Protein AF-G1RS16-F1 (afdb_monomer_lite)

Sequence (262 aa):
MYPEALPVRILSNPGTFKRRSGSYSNDKPEVFAAGSGSPNQNLSSSCVGRACGEMDTPPLSDSESESDESLVTDRELQDAFSRGLLKPGLNVVLEGPKKAMNDVNGLKQCLAEFKRDLEWVERLDVTLGPVPEIGGSEAPAPQNKDRKAVDPEDDFQREMSFYRQAQAAVLAVLPRLHQLKVPTKRPTDYFAEMAKSDLQMQKIRQKLQTKQAAMERSEKAKQLRALRKYGKKVQTEVLQKRQQEKKRPGKRTREKMKNRTH

Structure (mmCIF, N/CA/C/O backbone):
data_AF-G1RS16-F1
#
_entry.id   AF-G1RS16-F1
#
loop_
_atom_site.group_PDB
_atom_site.id
_atom_site.type_symbol
_atom_site.label_atom_id
_atom_site.label_alt_id
_atom_site.label_comp_id
_atom_site.label_asym_id
_atom_site.label_entity_id
_atom_site.label_seq_id
_atom_site.pdbx_PDB_ins_code
_atom_site.Cartn_x
_atom_site.Cartn_y
_atom_site.Cartn_z
_atom_site.occupancy
_atom_site.B_iso_or_equiv
_atom_site.auth_seq_id
_atom_site.auth_comp_id
_atom_site.auth_asym_id
_atom_site.auth_atom_id
_atom_site.pdbx_PDB_model_num
ATOM 1 N N . MET A 1 1 ? -12.983 33.957 -3.443 1.00 37.19 1 MET A N 1
ATOM 2 C CA . MET A 1 1 ? -12.423 33.727 -4.791 1.00 37.19 1 MET A CA 1
ATOM 3 C C . MET A 1 1 ? -11.466 32.551 -4.705 1.00 37.19 1 MET A C 1
ATOM 5 O O . MET A 1 1 ? -10.394 32.701 -4.141 1.00 37.19 1 MET A O 1
ATOM 9 N N . TYR A 1 2 ? -11.890 31.375 -5.164 1.00 38.94 2 TYR A N 1
ATOM 10 C CA . TYR A 1 2 ? -11.016 30.212 -5.345 1.00 38.94 2 TYR A CA 1
ATOM 11 C C . TYR A 1 2 ? -10.518 30.230 -6.797 1.00 38.94 2 TYR A C 1
ATOM 13 O O . TYR A 1 2 ? -11.349 30.460 -7.677 1.00 38.94 2 TYR A O 1
ATOM 21 N N . PRO A 1 3 ? -9.221 30.023 -7.081 1.00 50.81 3 PRO A N 1
ATOM 22 C CA . PRO A 1 3 ? -8.779 29.863 -8.459 1.00 50.81 3 PRO A CA 1
ATOM 23 C C . PRO A 1 3 ? -9.295 28.532 -9.024 1.00 50.81 3 PRO A C 1
ATOM 25 O O . PRO A 1 3 ? -9.309 27.511 -8.333 1.00 50.81 3 PRO A O 1
ATOM 28 N N . GLU A 1 4 ? -9.758 28.588 -10.273 1.00 45.41 4 GLU A N 1
ATOM 29 C CA . GLU A 1 4 ? -10.303 27.477 -11.052 1.00 45.41 4 GLU A CA 1
ATOM 30 C C . GLU A 1 4 ? -9.407 26.232 -11.037 1.00 45.41 4 GLU A C 1
ATOM 32 O O . GLU A 1 4 ? -8.195 26.290 -11.256 1.00 45.41 4 GLU A O 1
ATOM 37 N N . ALA A 1 5 ? -10.038 25.076 -10.841 1.00 43.50 5 ALA A N 1
ATOM 38 C CA . ALA A 1 5 ? -9.415 23.778 -11.030 1.00 43.50 5 ALA A CA 1
ATOM 39 C C . ALA A 1 5 ? -9.275 23.479 -12.531 1.00 43.50 5 ALA A C 1
ATOM 41 O O . ALA A 1 5 ? -10.268 23.338 -13.244 1.00 43.50 5 ALA A O 1
ATOM 42 N N . LEU A 1 6 ? -8.037 23.329 -13.005 1.00 45.88 6 LEU A N 1
ATOM 43 C CA . LEU A 1 6 ? -7.764 22.804 -14.341 1.00 45.88 6 LEU A CA 1
ATOM 44 C C . LEU A 1 6 ? -8.208 21.328 -14.438 1.00 45.88 6 LEU A C 1
ATOM 46 O O . LEU A 1 6 ? -7.916 20.540 -13.532 1.00 45.88 6 LEU A O 1
ATOM 50 N N . PRO A 1 7 ? -8.874 20.912 -15.531 1.00 40.88 7 PRO A N 1
ATOM 51 C CA . PRO A 1 7 ? -9.363 19.548 -15.683 1.00 40.88 7 PRO A CA 1
ATOM 52 C C . PRO A 1 7 ? -8.213 18.564 -15.944 1.00 40.88 7 PRO A C 1
ATOM 54 O O . PRO A 1 7 ? -7.476 18.674 -16.926 1.00 40.88 7 PRO A O 1
ATOM 57 N N . VAL A 1 8 ? -8.094 17.550 -15.082 1.00 40.69 8 VAL A N 1
ATOM 58 C CA . VAL A 1 8 ? -7.187 16.409 -15.269 1.00 40.69 8 VAL A CA 1
ATOM 59 C C . VAL A 1 8 ? -7.687 15.577 -16.453 1.00 40.69 8 VAL A C 1
ATOM 61 O O . VAL A 1 8 ? -8.613 14.777 -16.333 1.00 40.69 8 VAL A O 1
ATOM 64 N N . ARG A 1 9 ? -7.073 15.770 -17.624 1.00 36.78 9 ARG A N 1
ATOM 65 C CA . ARG A 1 9 ? -7.264 14.897 -18.788 1.00 36.78 9 ARG A CA 1
ATOM 66 C C . ARG A 1 9 ? -6.630 13.536 -18.501 1.00 36.78 9 ARG A C 1
ATOM 68 O O . ARG A 1 9 ? -5.411 13.388 -18.548 1.00 36.78 9 ARG A O 1
ATOM 75 N N . ILE A 1 10 ? -7.462 12.536 -18.225 1.00 38.41 10 ILE A N 1
ATOM 76 C CA . ILE A 1 10 ? -7.059 11.128 -18.220 1.00 38.41 10 ILE A CA 1
ATOM 77 C C . ILE A 1 10 ? -6.802 10.736 -19.678 1.00 38.41 10 ILE A C 1
ATOM 79 O O . ILE A 1 10 ? -7.733 10.565 -20.461 1.00 38.41 10 ILE A O 1
ATOM 83 N N . LEU A 1 11 ? -5.529 10.635 -20.060 1.00 36.97 11 LEU A N 1
ATOM 84 C CA . LEU A 1 11 ? -5.129 10.075 -21.347 1.00 36.97 11 LEU A CA 1
ATOM 85 C C . LEU A 1 11 ? -5.397 8.566 -21.330 1.00 36.97 11 LEU A C 1
ATOM 87 O O . LEU A 1 11 ? -4.602 7.771 -20.831 1.00 36.97 11 LEU A O 1
ATOM 91 N N . SER A 1 12 ? -6.542 8.179 -21.880 1.00 36.66 12 SER A N 1
ATOM 92 C CA . SER A 1 12 ? -6.875 6.808 -22.244 1.00 36.66 12 SER A CA 1
ATOM 93 C C . SER A 1 12 ? -5.987 6.356 -23.406 1.00 36.66 12 SER A C 1
ATOM 95 O O . SER A 1 12 ? -6.218 6.748 -24.549 1.00 36.66 12 SER A O 1
ATOM 97 N N . ASN A 1 13 ? -4.980 5.526 -23.128 1.00 38.75 13 ASN A N 1
ATOM 98 C CA . ASN A 1 13 ? -4.233 4.809 -24.162 1.00 38.75 13 ASN A CA 1
ATOM 99 C C . ASN A 1 13 ? -4.745 3.357 -24.239 1.00 38.75 13 ASN A C 1
ATOM 101 O O . ASN A 1 13 ? -4.525 2.593 -23.295 1.00 38.75 13 ASN A O 1
ATOM 105 N N . PRO A 1 14 ? -5.418 2.941 -25.328 1.00 40.81 14 PRO A N 1
ATOM 106 C CA . PRO A 1 14 ? -5.895 1.572 -25.495 1.00 40.81 14 PRO A CA 1
ATOM 107 C C . PRO A 1 14 ? -4.746 0.663 -25.957 1.00 40.81 14 PRO A C 1
ATOM 109 O O . PRO A 1 14 ? -4.526 0.428 -27.146 1.00 40.81 14 PRO A O 1
ATOM 112 N N . GLY A 1 15 ? -3.983 0.145 -24.995 1.00 32.38 15 GLY A N 1
ATOM 113 C CA . GLY A 1 15 ? -2.998 -0.909 -25.224 1.00 32.38 15 GLY A CA 1
ATOM 114 C C . GLY A 1 15 ? -3.686 -2.264 -25.390 1.00 32.38 15 GLY A C 1
ATOM 115 O O . GLY A 1 15 ? -4.202 -2.836 -24.436 1.00 32.38 15 GLY A O 1
ATOM 116 N N . THR A 1 16 ? -3.697 -2.780 -26.614 1.00 39.41 16 THR A N 1
ATOM 117 C CA . THR A 1 16 ? -4.239 -4.095 -26.979 1.00 39.41 16 THR A CA 1
ATOM 118 C C . THR A 1 16 ? -3.547 -5.241 -26.216 1.00 39.41 16 THR A C 1
ATOM 120 O O . THR A 1 16 ? -2.445 -5.670 -26.553 1.00 39.41 16 THR A O 1
ATOM 123 N N . PHE A 1 17 ? -4.208 -5.789 -25.190 1.00 29.48 17 PHE A N 1
ATOM 124 C CA . PHE A 1 17 ? -3.757 -6.996 -24.487 1.00 29.48 17 PHE A CA 1
ATOM 125 C C . PHE A 1 17 ? -4.212 -8.248 -25.248 1.00 29.48 17 PHE A C 1
ATOM 127 O O . PHE A 1 17 ? -5.302 -8.782 -25.044 1.00 29.48 17 PHE A O 1
ATOM 134 N N . LYS A 1 18 ? -3.377 -8.714 -26.178 1.00 36.94 18 LYS A N 1
ATOM 135 C CA . LYS A 1 18 ? -3.609 -9.964 -26.911 1.00 36.94 18 LYS A CA 1
ATOM 136 C C . LYS A 1 18 ? -3.063 -11.130 -26.080 1.00 36.94 18 LYS A C 1
ATOM 138 O O . LYS A 1 18 ? -1.847 -11.286 -25.972 1.00 36.94 18 LYS A O 1
ATOM 143 N N . ARG A 1 19 ? -3.955 -11.944 -25.494 1.00 35.09 19 ARG A N 1
ATOM 144 C CA . ARG A 1 19 ? -3.601 -13.210 -24.822 1.00 35.09 19 ARG A CA 1
ATOM 145 C C . ARG A 1 19 ? -2.810 -14.086 -25.802 1.00 35.09 19 ARG A C 1
ATOM 147 O O . ARG A 1 19 ? -3.328 -14.452 -26.854 1.00 35.09 19 ARG A O 1
ATOM 154 N N . ARG A 1 20 ? -1.557 -14.417 -25.476 1.00 37.28 20 ARG A N 1
ATOM 155 C CA . ARG A 1 20 ? -0.815 -15.500 -26.137 1.00 37.28 20 ARG A CA 1
ATOM 156 C C . ARG A 1 20 ? -0.902 -16.737 -25.254 1.00 37.28 20 ARG A C 1
ATOM 158 O O . ARG A 1 20 ? -0.318 -16.762 -24.177 1.00 37.28 20 ARG A O 1
ATOM 165 N N . SER A 1 21 ? -1.618 -17.746 -25.733 1.00 36.19 21 SER A N 1
ATOM 166 C CA . SER A 1 21 ? -1.494 -19.131 -25.289 1.00 36.19 21 SER A CA 1
ATOM 167 C C . SER A 1 21 ? -0.105 -19.640 -25.686 1.00 36.19 21 SER A C 1
ATOM 169 O O . SER A 1 21 ? 0.178 -19.813 -26.873 1.00 36.19 21 SER A O 1
ATOM 171 N N . GLY A 1 22 ? 0.784 -19.805 -24.711 1.00 31.38 22 GLY A N 1
ATOM 172 C CA . GLY A 1 22 ? 2.075 -20.463 -24.889 1.00 31.38 22 GLY A CA 1
ATOM 173 C C . GLY A 1 22 ? 2.035 -21.826 -24.215 1.00 31.38 22 GLY A C 1
ATOM 174 O O . GLY A 1 22 ? 2.011 -21.897 -22.991 1.00 31.38 22 GLY A O 1
ATOM 175 N N . SER A 1 23 ? 2.002 -22.887 -25.014 1.00 33.38 23 SER A N 1
ATOM 176 C CA . SER A 1 23 ? 2.251 -24.262 -24.588 1.00 33.38 23 SER A CA 1
ATOM 177 C C . SER A 1 23 ? 3.700 -24.394 -24.109 1.00 33.38 23 SER A C 1
ATOM 179 O O . SER A 1 23 ? 4.625 -24.065 -24.854 1.00 33.38 23 SER A O 1
ATOM 181 N N . TYR A 1 24 ? 3.898 -24.851 -22.873 1.00 30.73 24 TYR A N 1
ATOM 182 C CA . TYR A 1 24 ? 5.210 -25.229 -22.347 1.00 30.73 24 TYR A CA 1
ATOM 183 C C . TYR A 1 24 ? 5.604 -26.594 -22.925 1.00 30.73 24 TYR A C 1
ATOM 185 O O . TYR A 1 24 ? 4.965 -27.598 -22.620 1.00 30.73 24 TYR A O 1
ATOM 193 N N . SER A 1 25 ? 6.648 -26.628 -23.754 1.00 37.09 25 SER A N 1
ATOM 194 C CA . SER A 1 25 ? 7.362 -27.864 -24.087 1.00 37.09 25 SER A CA 1
ATOM 195 C C . SER A 1 25 ? 8.460 -28.081 -23.046 1.00 37.09 25 SER A C 1
ATOM 197 O O . SER A 1 25 ? 9.301 -27.206 -22.840 1.00 37.09 25 SER A O 1
ATOM 199 N N . ASN A 1 26 ? 8.417 -29.228 -22.369 1.00 36.38 26 ASN A N 1
ATOM 200 C CA . ASN A 1 26 ? 9.455 -29.695 -21.456 1.00 36.38 26 ASN A CA 1
ATOM 201 C C . ASN A 1 26 ? 10.618 -30.275 -22.265 1.00 36.38 26 ASN A C 1
ATOM 203 O O . ASN A 1 26 ? 10.571 -31.446 -22.620 1.00 36.38 26 ASN A O 1
ATOM 207 N N . ASP A 1 27 ? 11.664 -29.484 -22.497 1.00 35.75 27 ASP A N 1
ATOM 208 C CA . ASP A 1 27 ? 12.961 -30.002 -22.935 1.00 35.75 27 ASP A CA 1
ATOM 209 C C . ASP A 1 27 ? 14.024 -29.663 -21.881 1.00 35.75 27 ASP A C 1
ATOM 211 O O . ASP A 1 27 ? 14.368 -28.501 -21.643 1.00 35.75 27 ASP A O 1
ATOM 215 N N . LYS A 1 28 ? 14.502 -30.715 -21.203 1.00 36.81 28 LYS A N 1
ATOM 216 C CA . LYS A 1 28 ? 15.652 -30.718 -20.286 1.00 36.81 28 LYS A CA 1
ATOM 217 C C . LYS A 1 28 ? 16.914 -30.259 -21.033 1.00 36.81 28 LYS A C 1
ATOM 219 O O . LYS A 1 28 ? 17.186 -30.802 -22.100 1.00 36.81 28 LYS A O 1
ATOM 224 N N . PRO A 1 29 ? 17.749 -29.367 -20.475 1.00 37.94 29 PRO A N 1
ATOM 225 C CA . PRO A 1 29 ? 19.097 -29.181 -20.992 1.00 37.94 29 PRO A CA 1
ATOM 226 C C . PRO A 1 29 ? 20.023 -30.302 -20.493 1.00 37.94 29 PRO A C 1
ATOM 228 O O . PRO A 1 29 ? 20.160 -30.523 -19.289 1.00 37.94 29 PRO A O 1
ATOM 231 N N . GLU A 1 30 ? 20.646 -31.003 -21.443 1.00 34.84 30 GLU A N 1
ATOM 232 C CA . GLU A 1 30 ? 21.746 -31.944 -21.223 1.00 34.84 30 GLU A CA 1
ATOM 233 C C . GLU A 1 30 ? 22.963 -31.263 -20.583 1.00 34.84 30 GLU A C 1
ATOM 235 O O . GLU A 1 30 ? 23.347 -30.140 -20.919 1.00 34.84 30 GLU A O 1
ATOM 240 N N . VAL A 1 31 ? 23.581 -31.995 -19.659 1.00 32.66 31 VAL A N 1
ATOM 241 C CA . VAL A 1 31 ? 24.796 -31.636 -18.931 1.00 32.66 31 VAL A CA 1
ATOM 242 C C . VAL A 1 31 ? 26.000 -32.037 -19.782 1.00 32.66 31 VAL A C 1
ATOM 244 O O . VAL A 1 31 ? 26.220 -33.222 -20.012 1.00 32.66 31 VAL A O 1
ATOM 247 N N . PHE A 1 32 ? 26.800 -31.066 -20.225 1.00 29.92 32 PHE A N 1
ATOM 248 C CA . PHE A 1 32 ? 28.108 -31.335 -20.825 1.00 29.92 32 PHE A CA 1
ATOM 249 C C . PHE A 1 32 ? 29.203 -31.302 -19.756 1.00 29.92 32 PHE A C 1
ATOM 251 O O . PHE A 1 32 ? 29.411 -30.293 -19.082 1.00 29.92 32 PHE A O 1
ATOM 258 N N . ALA A 1 33 ? 29.901 -32.429 -19.633 1.00 31.58 33 ALA A N 1
ATOM 259 C CA . ALA A 1 33 ? 31.105 -32.601 -18.839 1.00 31.58 33 ALA A CA 1
ATOM 260 C C . ALA A 1 33 ? 32.334 -32.062 -19.589 1.00 31.58 33 ALA A C 1
ATOM 262 O O . ALA A 1 33 ? 32.520 -32.340 -20.772 1.00 31.58 33 ALA A O 1
ATOM 263 N N . ALA A 1 34 ? 33.210 -31.355 -18.878 1.00 33.72 34 ALA A N 1
ATOM 264 C CA . ALA A 1 34 ? 34.599 -31.163 -19.274 1.00 33.72 34 ALA A CA 1
ATOM 265 C C . ALA A 1 34 ? 35.462 -31.195 -18.011 1.00 33.72 34 ALA A C 1
ATOM 267 O O . ALA A 1 34 ? 35.280 -30.391 -17.098 1.00 33.72 34 ALA A O 1
ATOM 268 N N . GLY A 1 35 ? 36.349 -32.184 -17.949 1.00 28.38 35 GLY A N 1
ATOM 269 C CA . GLY A 1 35 ? 37.312 -32.349 -16.874 1.00 28.38 35 GLY A CA 1
ATOM 270 C C . GLY A 1 35 ? 38.653 -31.674 -17.154 1.00 28.38 35 GLY A C 1
ATOM 271 O O . GLY A 1 35 ? 38.948 -31.265 -18.276 1.00 28.38 35 GLY A O 1
ATOM 272 N N . SER A 1 36 ? 39.472 -31.714 -16.101 1.00 30.25 36 SER A N 1
ATOM 273 C CA . SER A 1 36 ? 40.943 -31.723 -16.031 1.00 30.25 36 SER A CA 1
ATOM 274 C C . SER A 1 36 ? 41.625 -30.472 -15.461 1.00 30.25 36 SER A C 1
ATOM 276 O O . SER A 1 36 ? 41.453 -29.359 -15.945 1.00 30.25 36 SER A O 1
ATOM 278 N N . GLY A 1 37 ? 42.454 -30.719 -14.436 1.00 28.80 37 GLY A N 1
ATOM 279 C CA . GLY A 1 37 ? 43.575 -29.863 -14.039 1.00 28.80 37 GLY A CA 1
ATOM 280 C C . GLY A 1 37 ? 43.562 -29.330 -12.601 1.00 28.80 37 GLY A C 1
ATOM 281 O O . GLY A 1 37 ? 43.295 -28.156 -12.385 1.00 28.80 37 GLY A O 1
ATOM 282 N N . SER A 1 38 ? 43.940 -30.159 -11.623 1.00 31.91 38 SER A N 1
ATOM 283 C CA . SER A 1 38 ? 44.701 -29.711 -10.431 1.00 31.91 38 SER A CA 1
ATOM 284 C C . SER A 1 38 ? 46.204 -29.924 -10.729 1.00 31.91 38 SER A C 1
ATOM 286 O O . SER A 1 38 ? 46.485 -30.768 -11.586 1.00 31.91 38 SER A O 1
ATOM 288 N N . PRO A 1 39 ? 47.178 -29.227 -10.087 1.00 45.53 39 PRO A N 1
ATOM 289 C CA . PRO A 1 39 ? 47.454 -29.463 -8.660 1.00 45.53 39 PRO A CA 1
ATOM 290 C C . PRO A 1 39 ? 48.032 -28.285 -7.824 1.00 45.53 39 PRO A C 1
ATOM 292 O O . PRO A 1 39 ? 48.785 -27.454 -8.315 1.00 45.53 39 PRO A O 1
ATOM 295 N N . ASN A 1 40 ? 47.752 -28.366 -6.511 1.00 32.09 40 ASN A N 1
ATOM 296 C CA . ASN A 1 40 ? 48.618 -28.067 -5.350 1.00 32.09 40 ASN A CA 1
ATOM 297 C C . ASN A 1 40 ? 49.121 -26.622 -5.083 1.00 32.09 40 ASN A C 1
ATOM 299 O O . ASN A 1 40 ? 49.853 -26.060 -5.884 1.00 32.09 40 ASN A O 1
ATOM 303 N N . GLN A 1 41 ? 48.870 -26.056 -3.888 1.00 34.00 41 GLN A N 1
ATOM 304 C CA . GLN A 1 41 ? 49.673 -26.241 -2.655 1.00 34.00 41 GLN A CA 1
ATOM 305 C C . GLN A 1 41 ? 49.139 -25.384 -1.471 1.00 34.00 41 GLN A C 1
ATOM 307 O O . GLN A 1 41 ? 48.988 -24.175 -1.586 1.00 34.00 41 GLN A O 1
ATOM 312 N N . ASN A 1 42 ? 48.934 -26.057 -0.331 1.00 29.72 42 ASN A N 1
ATOM 313 C CA . ASN A 1 42 ? 49.323 -25.704 1.048 1.00 29.72 42 ASN A CA 1
ATOM 314 C C . ASN A 1 42 ? 48.821 -24.456 1.834 1.00 29.72 42 ASN A C 1
ATOM 316 O O . ASN A 1 42 ? 49.242 -23.330 1.606 1.00 29.72 42 ASN A O 1
ATOM 320 N N . LEU A 1 43 ? 48.160 -24.805 2.958 1.00 29.83 43 LEU A N 1
ATOM 321 C CA . LEU A 1 43 ? 48.441 -24.448 4.372 1.00 29.83 43 LEU A CA 1
ATOM 322 C C . LEU A 1 43 ? 47.744 -23.259 5.080 1.00 29.83 43 LEU A C 1
ATOM 324 O O . LEU A 1 43 ? 47.642 -22.144 4.584 1.00 29.83 43 LEU A O 1
ATOM 328 N N . SER A 1 44 ? 47.438 -23.554 6.358 1.00 31.77 44 SER A N 1
ATOM 329 C CA . SER A 1 44 ? 47.000 -22.734 7.512 1.00 31.77 44 SER A CA 1
ATOM 330 C C . SER A 1 44 ? 45.486 -22.472 7.611 1.00 31.77 44 SER A C 1
ATOM 332 O O . SER A 1 44 ? 44.888 -21.823 6.768 1.00 31.77 44 SER A O 1
ATOM 334 N N . SER A 1 45 ? 44.727 -23.118 8.505 1.00 32.53 45 SER A N 1
ATOM 335 C CA . SER A 1 45 ? 44.744 -23.115 9.983 1.00 32.53 45 SER A CA 1
ATOM 336 C C . SER A 1 45 ? 44.491 -21.736 10.611 1.00 32.53 45 SER A C 1
ATOM 338 O O . SER A 1 45 ? 45.418 -21.039 11.007 1.00 32.53 45 SER A O 1
ATOM 340 N N . SER A 1 46 ? 43.223 -21.365 10.778 1.00 33.31 46 SER A N 1
ATOM 341 C CA . SER A 1 46 ? 42.710 -20.929 12.086 1.00 33.31 46 SER A CA 1
ATOM 342 C C . SER A 1 46 ? 41.181 -20.895 12.074 1.00 33.31 46 SER A C 1
ATOM 344 O O . SER A 1 46 ? 40.524 -20.183 11.321 1.00 33.31 46 SER A O 1
ATOM 346 N N . CYS A 1 47 ? 40.631 -21.761 12.907 1.00 27.22 47 CYS A N 1
ATOM 347 C CA . CYS A 1 47 ? 39.268 -21.780 13.397 1.00 27.22 47 CYS A CA 1
ATOM 348 C C . CYS A 1 47 ? 39.038 -20.601 14.359 1.00 27.22 47 CYS A C 1
ATOM 350 O O . CYS A 1 47 ? 39.949 -20.271 15.103 1.00 27.22 47 CYS A O 1
ATOM 352 N N . VAL A 1 48 ? 37.844 -19.991 14.346 1.00 32.91 48 VAL A N 1
ATOM 353 C CA . VAL A 1 48 ? 36.899 -19.892 15.486 1.00 32.91 48 VAL A CA 1
ATOM 354 C C . VAL A 1 48 ? 35.562 -19.376 14.927 1.00 32.91 48 VAL A C 1
ATOM 356 O O . VAL A 1 48 ? 35.379 -18.183 14.694 1.00 32.91 48 VAL A O 1
ATOM 359 N N . GLY A 1 49 ? 34.612 -20.289 14.717 1.00 32.22 49 GLY A N 1
ATOM 360 C CA . GLY A 1 49 ? 33.192 -19.980 14.570 1.00 32.22 49 GLY A CA 1
ATOM 361 C C . GLY A 1 49 ? 32.483 -20.273 15.891 1.00 32.22 49 GLY A C 1
ATOM 362 O O . GLY A 1 49 ? 32.589 -21.377 16.415 1.00 32.22 49 GLY A O 1
ATOM 363 N N . ARG A 1 50 ? 31.785 -19.276 16.439 1.00 34.66 50 ARG A N 1
ATOM 364 C CA . ARG A 1 50 ? 30.834 -19.424 17.549 1.00 34.66 50 ARG A CA 1
ATOM 365 C C . ARG A 1 50 ? 29.503 -19.929 16.985 1.00 34.66 50 ARG A C 1
ATOM 367 O O . ARG A 1 50 ? 28.894 -19.219 16.188 1.00 34.66 50 ARG A O 1
ATOM 374 N N . ALA A 1 51 ? 29.035 -21.086 17.439 1.00 34.59 51 ALA A N 1
ATOM 375 C CA . ALA A 1 51 ? 27.642 -21.507 17.328 1.00 34.59 51 ALA A CA 1
ATOM 376 C C . ALA A 1 51 ? 27.273 -22.429 18.502 1.00 34.59 51 ALA A C 1
ATOM 378 O O . ALA A 1 51 ? 28.141 -23.016 19.141 1.00 34.59 51 ALA A O 1
ATOM 379 N N . CYS A 1 52 ? 25.982 -22.418 18.809 1.00 33.34 52 CYS A N 1
ATOM 380 C CA . CYS A 1 52 ? 25.299 -22.840 20.025 1.00 33.34 52 CYS A CA 1
ATOM 381 C C . CYS A 1 52 ? 25.460 -24.319 20.415 1.00 33.34 52 CYS A C 1
ATOM 383 O O . CYS A 1 52 ? 25.694 -25.172 19.571 1.00 33.34 52 CYS A O 1
ATOM 385 N N . GLY A 1 53 ? 25.300 -24.576 21.718 1.00 32.38 53 GLY A N 1
ATOM 386 C CA . GLY A 1 53 ? 25.467 -25.879 22.355 1.00 32.38 53 GLY A CA 1
ATOM 387 C C . GLY A 1 53 ? 24.440 -26.929 21.933 1.00 32.38 53 GLY A C 1
ATOM 388 O O . GLY A 1 53 ? 23.240 -26.665 21.864 1.00 32.38 53 GLY A O 1
ATOM 389 N N . GLU A 1 54 ? 24.970 -28.124 21.709 1.00 33.22 54 GLU A N 1
ATOM 390 C CA . GLU A 1 54 ? 24.298 -29.381 21.410 1.00 33.22 54 GLU A CA 1
ATOM 391 C C . GLU A 1 54 ? 24.584 -30.314 22.597 1.00 33.22 54 GLU A C 1
ATOM 393 O O . GLU A 1 54 ? 25.700 -30.322 23.118 1.00 33.22 54 GLU A O 1
ATOM 398 N N . MET A 1 55 ? 23.556 -30.987 23.113 1.00 46.75 55 MET A N 1
ATOM 399 C CA . MET A 1 55 ? 23.649 -31.812 24.321 1.00 46.75 55 MET A CA 1
ATOM 400 C C . MET A 1 55 ? 24.095 -33.230 23.959 1.00 46.75 55 MET A C 1
ATOM 402 O O . MET A 1 55 ? 23.508 -33.859 23.082 1.00 46.75 55 MET A O 1
ATOM 406 N N . ASP A 1 56 ? 25.115 -33.708 24.668 1.00 34.69 56 ASP A N 1
ATOM 407 C CA . ASP A 1 56 ? 25.725 -35.029 24.542 1.00 34.69 56 ASP A CA 1
ATOM 408 C C . ASP A 1 56 ? 24.738 -36.181 24.816 1.00 34.69 56 ASP A C 1
ATOM 410 O O . ASP A 1 56 ? 24.169 -36.296 25.904 1.00 34.69 56 ASP A O 1
ATOM 414 N N . THR A 1 57 ? 24.605 -37.094 23.852 1.00 45.34 57 THR A N 1
ATOM 415 C CA . THR A 1 57 ? 24.074 -38.456 24.044 1.00 45.34 57 THR A CA 1
ATOM 416 C C . THR A 1 57 ? 25.236 -39.460 24.047 1.00 45.34 57 THR A C 1
ATOM 418 O O . THR A 1 57 ? 26.009 -39.467 23.087 1.00 45.34 57 THR A O 1
ATOM 421 N N . PRO A 1 58 ? 25.393 -40.306 25.086 1.00 49.16 58 PRO A N 1
ATOM 422 C CA . PRO A 1 58 ? 26.512 -41.244 25.196 1.00 49.16 58 PRO A CA 1
ATOM 423 C C . PRO A 1 58 ? 26.304 -42.521 24.351 1.00 49.16 58 PRO A C 1
ATOM 425 O O . PRO A 1 58 ? 25.160 -42.873 24.053 1.00 49.16 58 PRO A O 1
ATOM 428 N N . PRO A 1 59 ? 27.385 -43.245 23.985 1.00 49.62 59 PRO A N 1
ATOM 429 C CA . PRO A 1 59 ? 27.324 -44.405 23.102 1.00 49.62 59 PRO A CA 1
ATOM 430 C C . PRO A 1 59 ? 27.158 -45.706 23.899 1.00 49.62 59 PRO A C 1
ATOM 432 O O . PRO A 1 59 ? 27.920 -45.973 24.827 1.00 49.62 59 PRO A O 1
ATOM 435 N N . LEU A 1 60 ? 26.204 -46.548 23.508 1.00 37.94 60 LEU A N 1
ATOM 436 C CA . LEU A 1 60 ? 26.082 -47.939 23.959 1.00 37.94 60 LEU A CA 1
ATOM 437 C C . LEU A 1 60 ? 25.666 -48.763 22.733 1.00 37.94 60 LEU A C 1
ATOM 439 O O . LEU A 1 60 ? 24.604 -48.540 22.170 1.00 37.94 60 LEU A O 1
ATOM 443 N N . SER A 1 61 ? 26.612 -49.497 22.147 1.00 37.44 61 SER A N 1
ATOM 444 C CA . SER A 1 61 ? 26.830 -50.928 22.405 1.00 37.44 61 SER A CA 1
ATOM 445 C C . SER A 1 61 ? 25.932 -51.780 21.508 1.00 37.44 61 SER A C 1
ATOM 447 O O . SER A 1 61 ? 24.812 -52.107 21.887 1.00 37.44 61 SER A O 1
ATOM 449 N N . ASP A 1 62 ? 26.473 -52.171 20.349 1.00 43.97 62 ASP A N 1
ATOM 450 C CA . ASP A 1 62 ? 26.015 -53.343 19.599 1.00 43.97 62 ASP A CA 1
ATOM 451 C C . ASP A 1 62 ? 26.092 -54.557 20.528 1.00 43.97 62 ASP A C 1
ATOM 453 O O . ASP A 1 62 ? 27.165 -55.078 20.839 1.00 43.97 62 ASP A O 1
ATOM 457 N N . SER A 1 63 ? 24.935 -54.976 21.020 1.00 41.69 63 SER A N 1
ATOM 458 C CA . SER A 1 63 ? 24.747 -56.289 21.606 1.00 41.69 63 SER A CA 1
ATOM 459 C C . SER A 1 63 ? 23.503 -56.853 20.952 1.00 41.69 63 SER A C 1
ATOM 461 O O . SER A 1 63 ? 22.377 -56.494 21.295 1.00 41.69 63 SER A O 1
ATOM 463 N N . GLU A 1 64 ? 23.746 -57.676 19.939 1.00 45.12 64 GLU A N 1
ATOM 464 C CA . GLU A 1 64 ? 22.760 -58.518 19.279 1.00 45.12 64 GLU A CA 1
ATOM 465 C C . GLU A 1 64 ? 22.243 -59.510 20.328 1.00 45.12 64 GLU A C 1
ATOM 467 O O . GLU A 1 64 ? 22.769 -60.606 20.506 1.00 45.12 64 GLU A O 1
ATOM 472 N N . SER A 1 65 ? 21.267 -59.070 21.115 1.00 39.38 65 SER A N 1
ATOM 473 C CA . SER A 1 65 ? 20.474 -59.945 21.958 1.00 39.38 65 SER A CA 1
ATOM 474 C C . SER A 1 65 ? 19.196 -60.187 21.186 1.00 39.38 65 SER A C 1
ATOM 476 O O . SER A 1 65 ? 18.347 -59.300 21.114 1.00 39.38 65 SER A O 1
ATOM 478 N N . GLU A 1 66 ? 19.087 -61.370 20.588 1.00 40.38 66 GLU A N 1
ATOM 479 C CA . GLU A 1 66 ? 17.830 -61.897 20.073 1.00 40.38 66 GLU A CA 1
ATOM 480 C C . GLU A 1 66 ? 16.823 -61.881 21.224 1.00 40.38 66 GLU A C 1
ATOM 482 O O . GLU A 1 66 ? 16.814 -62.743 22.101 1.00 40.38 66 GLU A O 1
ATOM 487 N N . SER A 1 67 ? 16.048 -60.803 21.303 1.00 38.94 67 SER A N 1
ATOM 488 C CA . SER A 1 67 ? 14.936 -60.697 22.223 1.00 38.94 67 SER A CA 1
ATOM 489 C C . SER A 1 67 ? 13.872 -61.610 21.656 1.00 38.94 67 SER A C 1
ATOM 491 O O . SER A 1 67 ? 13.195 -61.221 20.702 1.00 38.94 67 SER A O 1
ATOM 493 N N . ASP A 1 68 ? 13.814 -62.824 22.212 1.00 38.34 68 ASP A N 1
ATOM 494 C CA . ASP A 1 68 ? 12.718 -63.770 22.059 1.00 38.34 68 ASP A CA 1
ATOM 495 C C . ASP A 1 68 ? 11.434 -62.983 21.832 1.00 38.34 68 ASP A C 1
ATOM 497 O O . ASP A 1 68 ? 11.019 -62.176 22.672 1.00 38.34 68 ASP A O 1
ATOM 501 N N . GLU A 1 69 ? 10.838 -63.183 20.662 1.00 47.84 69 GLU A N 1
ATOM 502 C CA . GLU A 1 69 ? 9.487 -62.756 20.373 1.00 47.84 69 GLU A CA 1
ATOM 503 C C . GLU A 1 69 ? 8.600 -63.492 21.375 1.00 47.84 69 GLU A C 1
ATOM 505 O O . GLU A 1 69 ? 8.171 -64.624 21.151 1.00 47.84 69 GLU A O 1
ATOM 510 N N . SER A 1 70 ? 8.438 -62.891 22.559 1.00 48.38 70 SER A N 1
ATOM 511 C CA . SER A 1 70 ? 7.700 -63.474 23.661 1.00 48.38 70 SER A CA 1
ATOM 512 C C . SER A 1 70 ? 6.243 -63.446 23.244 1.00 48.38 70 SER A C 1
ATOM 514 O O . SER A 1 70 ? 5.507 -62.487 23.496 1.00 48.38 70 SER A O 1
ATOM 516 N N . LEU A 1 71 ? 5.836 -64.503 22.557 1.00 54.19 71 LEU A N 1
ATOM 517 C CA . LEU A 1 71 ? 4.457 -64.902 22.397 1.00 54.19 71 LEU A CA 1
ATOM 518 C C . LEU A 1 71 ? 3.962 -65.243 23.800 1.00 54.19 71 LEU A C 1
ATOM 520 O O . LEU A 1 71 ? 3.880 -66.416 24.157 1.00 54.19 71 LEU A O 1
ATOM 524 N N . VAL A 1 72 ? 3.711 -64.211 24.616 1.00 56.44 72 VAL A N 1
ATOM 525 C CA . VAL A 1 72 ? 3.101 -64.365 25.932 1.00 56.44 72 VAL A CA 1
ATOM 526 C C . VAL A 1 72 ? 1.805 -65.087 25.655 1.00 56.44 72 VAL A C 1
ATOM 528 O O . VAL A 1 72 ? 0.898 -64.563 25.002 1.00 56.44 72 VAL A O 1
ATOM 531 N N . THR A 1 73 ? 1.778 -66.349 26.046 1.00 67.25 73 THR A N 1
ATOM 532 C CA . THR A 1 73 ? 0.657 -67.205 25.711 1.00 67.25 73 THR A CA 1
ATOM 533 C C . THR A 1 73 ? -0.563 -66.649 26.432 1.00 67.25 73 THR A C 1
ATOM 535 O O . THR A 1 73 ? -0.464 -66.154 27.554 1.00 67.25 73 THR A O 1
ATOM 538 N N . ASP A 1 74 ? -1.739 -66.737 25.812 1.00 75.56 74 ASP A N 1
ATOM 539 C CA . ASP A 1 74 ? -3.005 -66.272 26.408 1.00 75.56 74 ASP A CA 1
ATOM 540 C C . ASP A 1 74 ? -3.206 -66.840 27.834 1.00 75.56 74 ASP A C 1
ATOM 542 O O . ASP A 1 74 ? -3.781 -66.224 28.729 1.00 75.56 74 ASP A O 1
ATOM 546 N N . ARG A 1 75 ? -2.589 -67.999 28.084 1.00 76.12 75 ARG A N 1
ATOM 547 C CA . ARG A 1 75 ? -2.499 -68.667 29.377 1.00 76.12 75 ARG A CA 1
ATOM 548 C C . ARG A 1 75 ? -1.654 -67.933 30.420 1.00 76.12 75 ARG A C 1
ATOM 550 O O . ARG A 1 75 ? -2.068 -67.876 31.572 1.00 76.12 75 ARG A O 1
ATOM 557 N N . GLU A 1 76 ? -0.513 -67.361 30.053 1.00 77.69 76 GLU A N 1
ATOM 558 C CA . GLU A 1 76 ? 0.324 -66.557 30.956 1.00 77.69 76 GLU A CA 1
ATOM 559 C C . GLU A 1 76 ? -0.352 -65.234 31.325 1.00 77.69 76 GLU A C 1
ATOM 561 O O . GLU A 1 76 ? -0.269 -64.798 32.474 1.00 77.69 76 GLU A O 1
ATOM 566 N N . LEU A 1 77 ? -1.097 -64.637 30.390 1.00 72.25 77 LEU A N 1
ATOM 567 C CA . LEU A 1 77 ? -1.947 -63.470 30.645 1.00 72.25 77 LEU A CA 1
ATOM 568 C C . LEU A 1 77 ? -3.083 -63.805 31.621 1.00 72.25 77 LEU A C 1
ATOM 570 O O . LEU A 1 77 ? -3.320 -63.062 32.579 1.00 72.25 77 LEU A O 1
ATOM 574 N N . GLN A 1 78 ? -3.744 -64.950 31.429 1.00 76.44 78 GLN A N 1
ATOM 575 C CA . GLN A 1 78 ? -4.789 -65.439 32.329 1.00 76.44 78 GLN A CA 1
ATOM 576 C C . GLN A 1 78 ? -4.238 -65.747 33.731 1.00 76.44 78 GLN A C 1
ATOM 578 O O . GLN A 1 78 ? -4.874 -65.417 34.734 1.00 76.44 78 GLN A O 1
ATOM 583 N N . ASP A 1 79 ? -3.043 -66.334 33.817 1.00 81.25 79 ASP A N 1
ATOM 584 C CA . ASP A 1 79 ? -2.354 -66.615 35.078 1.00 81.25 79 ASP A CA 1
ATOM 585 C C . ASP A 1 79 ? -1.933 -65.322 35.785 1.00 81.25 79 ASP A C 1
ATOM 587 O O . ASP A 1 79 ? -2.134 -65.195 36.990 1.00 81.25 79 ASP A O 1
ATOM 591 N N . ALA A 1 80 ? -1.406 -64.330 35.065 1.00 75.69 80 ALA A N 1
ATOM 592 C CA . ALA A 1 80 ? -1.036 -63.032 35.629 1.00 75.69 80 ALA A CA 1
ATOM 593 C C . ALA A 1 80 ? -2.261 -62.232 36.118 1.00 75.69 80 ALA A C 1
ATOM 595 O O . ALA A 1 80 ? -2.185 -61.550 37.145 1.00 75.69 80 ALA A O 1
ATOM 596 N N . PHE A 1 81 ? -3.405 -62.365 35.439 1.00 72.69 81 PHE A N 1
ATOM 597 C CA . PHE A 1 81 ? -4.696 -61.848 35.900 1.00 72.69 81 PHE A CA 1
ATOM 598 C C . PHE A 1 81 ? -5.181 -62.571 37.163 1.00 72.69 81 PHE A C 1
ATOM 600 O O . PHE A 1 81 ? -5.547 -61.932 38.148 1.00 72.69 81 PHE A O 1
ATOM 607 N N . SER A 1 82 ? -5.099 -63.904 37.178 1.00 75.81 82 SER A N 1
ATOM 608 C CA . SER A 1 82 ? -5.492 -64.743 38.322 1.00 75.81 82 SER A CA 1
ATOM 609 C C . SER A 1 82 ? -4.601 -64.516 39.547 1.00 75.81 82 SER A C 1
ATOM 611 O O . SER A 1 82 ? -5.071 -64.552 40.681 1.00 75.81 82 SER A O 1
ATOM 613 N N . ARG A 1 83 ? -3.313 -64.225 39.322 1.00 80.31 83 ARG A N 1
ATOM 614 C CA . ARG A 1 83 ? -2.328 -63.853 40.351 1.00 80.31 83 ARG A CA 1
ATOM 615 C C . ARG A 1 83 ? -2.466 -62.396 40.811 1.00 80.31 83 ARG A C 1
ATOM 617 O O . ARG A 1 83 ? -1.723 -61.971 41.691 1.00 80.31 83 ARG A O 1
ATOM 624 N N . GLY A 1 84 ? -3.392 -61.627 40.232 1.00 70.88 84 GLY A N 1
ATOM 625 C CA . GLY A 1 84 ? -3.682 -60.243 40.616 1.00 70.88 84 GLY A CA 1
ATOM 626 C C . GLY A 1 84 ? -2.620 -59.218 40.203 1.00 70.88 84 GLY A C 1
ATOM 627 O O . GLY A 1 84 ? -2.699 -58.066 40.630 1.00 70.88 84 GLY A O 1
ATOM 628 N N . LEU A 1 85 ? -1.643 -59.613 39.376 1.00 72.00 85 LEU A N 1
ATOM 629 C CA . LEU A 1 85 ? -0.626 -58.715 38.813 1.00 72.00 85 LEU A CA 1
ATOM 630 C C . LEU A 1 85 ? -1.230 -57.795 37.742 1.00 72.00 85 LEU A C 1
ATOM 632 O O . LEU A 1 85 ? -0.803 -56.652 37.592 1.00 72.00 85 LEU A O 1
ATOM 636 N N . LEU A 1 86 ? -2.258 -58.276 37.036 1.00 66.12 86 LEU A N 1
ATOM 637 C CA . LEU A 1 86 ? -3.028 -57.511 36.058 1.00 66.12 86 LEU A CA 1
ATOM 638 C C . LEU A 1 86 ? -4.411 -57.198 36.635 1.00 66.12 86 LEU A C 1
ATOM 640 O O . LEU A 1 86 ? -5.181 -58.102 36.948 1.00 66.12 86 LEU A O 1
ATOM 644 N N . LYS A 1 87 ? -4.743 -55.911 36.777 1.00 66.06 87 LYS A N 1
ATOM 645 C CA . LYS A 1 87 ? -6.080 -55.481 37.208 1.00 66.06 87 LYS A CA 1
ATOM 646 C C . LYS A 1 87 ? -6.984 -55.299 35.983 1.00 66.06 87 LYS A C 1
ATOM 648 O O . LYS A 1 87 ? -6.555 -54.640 35.032 1.00 66.06 87 LYS A O 1
ATOM 653 N N . PRO A 1 88 ? -8.235 -55.796 36.000 1.00 53.31 88 PRO A N 1
ATOM 654 C CA . PRO A 1 88 ? -9.219 -55.437 34.984 1.00 53.31 88 PRO A CA 1
ATOM 655 C C . PRO A 1 88 ? -9.490 -53.934 35.106 1.00 53.31 88 PRO A C 1
ATOM 657 O O . PRO A 1 88 ? -10.145 -53.496 36.047 1.00 53.31 88 PRO A O 1
ATOM 660 N N . GLY A 1 89 ? -8.907 -53.130 34.214 1.00 61.19 89 GLY A N 1
ATOM 661 C CA . GLY A 1 89 ? -9.031 -51.670 34.262 1.00 61.19 89 GLY A CA 1
ATOM 662 C C . GLY A 1 89 ? -7.752 -50.867 34.024 1.00 61.19 89 GLY A C 1
ATOM 663 O O . GLY A 1 89 ? -7.818 -49.645 34.095 1.00 61.19 89 GLY A O 1
ATOM 664 N N . LEU A 1 90 ? -6.610 -51.484 33.688 1.00 59.72 90 LEU A N 1
ATOM 665 C CA . LEU A 1 90 ? -5.405 -50.749 33.250 1.00 59.72 90 LEU A CA 1
ATOM 666 C C . LEU A 1 90 ? -5.529 -50.174 31.816 1.00 59.72 90 LEU A C 1
ATOM 668 O O . LEU A 1 90 ? -4.539 -49.925 31.137 1.00 59.72 90 LEU A O 1
ATOM 672 N N . ASN A 1 91 ? -6.755 -49.937 31.351 1.00 65.94 91 ASN A N 1
ATOM 673 C CA . ASN A 1 91 ? -7.035 -49.219 30.119 1.00 65.94 91 ASN A CA 1
ATOM 674 C C . ASN A 1 91 ? -7.365 -47.780 30.522 1.00 65.94 91 ASN A C 1
ATOM 676 O O . ASN A 1 91 ? -8.422 -47.527 31.101 1.00 65.94 91 ASN A O 1
ATOM 680 N N . VAL A 1 92 ? -6.477 -46.826 30.231 1.00 66.69 92 VAL A N 1
ATOM 681 C CA . VAL A 1 92 ? -6.825 -45.404 30.343 1.00 66.69 92 VAL A CA 1
ATOM 682 C C . VAL A 1 92 ? -7.870 -45.125 29.270 1.00 66.69 92 VAL A C 1
ATOM 684 O O . VAL A 1 92 ? -7.560 -45.139 28.079 1.00 66.69 92 VAL A O 1
ATOM 687 N 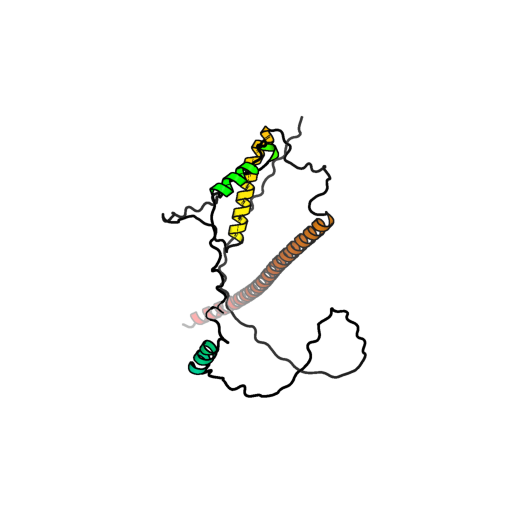N . VAL A 1 93 ? -9.121 -44.907 29.677 1.00 66.00 93 VAL A N 1
ATOM 688 C CA . VAL A 1 93 ? -10.154 -44.397 28.774 1.00 66.00 93 VAL A CA 1
ATOM 689 C C . VAL A 1 93 ? -9.710 -42.996 28.375 1.00 66.00 93 VAL A C 1
ATOM 691 O O . VAL A 1 93 ? -9.855 -42.048 29.143 1.00 66.00 93 VAL A O 1
ATOM 694 N N . LEU A 1 94 ? -9.109 -42.870 27.192 1.00 66.56 94 LEU A N 1
ATOM 695 C CA . LEU A 1 94 ? -8.925 -41.572 26.565 1.00 66.56 94 LEU A CA 1
ATOM 696 C C . LEU A 1 94 ? -10.332 -41.012 26.374 1.00 66.56 94 LEU A C 1
ATOM 698 O O . LEU A 1 94 ? -11.114 -41.575 25.603 1.00 66.56 94 LEU A O 1
ATOM 702 N N . GLU A 1 95 ? -10.687 -39.968 27.128 1.00 72.56 95 GLU A N 1
ATOM 703 C CA . GLU A 1 95 ? -11.942 -39.268 26.883 1.00 72.56 95 GLU A CA 1
ATOM 704 C C . GLU A 1 95 ? -11.978 -38.918 25.396 1.00 72.56 95 GLU A C 1
ATOM 706 O O . GLU A 1 95 ? -11.042 -38.312 24.864 1.00 72.56 95 GLU A O 1
ATOM 711 N N . GLY A 1 96 ? -13.028 -39.379 24.710 1.00 74.94 96 GLY A N 1
ATOM 712 C CA . GLY A 1 96 ? -13.204 -39.102 23.292 1.00 74.94 96 GLY A CA 1
ATOM 713 C C . GLY A 1 96 ? -13.119 -37.595 23.022 1.00 74.94 96 GLY A C 1
ATOM 714 O O . GLY A 1 96 ? -13.309 -36.793 23.942 1.00 74.94 96 GLY A O 1
ATOM 715 N N . PRO A 1 97 ? -12.839 -37.181 21.773 1.00 78.44 97 PRO A N 1
ATOM 716 C CA . PRO A 1 97 ? -12.707 -35.769 21.432 1.00 78.44 97 PRO A CA 1
ATOM 717 C C . PRO A 1 97 ? -13.875 -34.969 22.022 1.00 78.44 97 PRO A C 1
ATOM 719 O O . PRO A 1 97 ? -15.042 -35.307 21.803 1.00 78.44 97 PRO A O 1
ATOM 722 N N . LYS A 1 98 ? -13.546 -33.949 22.831 1.00 77.25 98 LYS A N 1
ATOM 723 C CA . LYS A 1 98 ? -14.530 -33.157 23.580 1.00 77.25 98 LYS A CA 1
ATOM 724 C C . LYS A 1 98 ? -15.626 -32.685 22.631 1.00 77.25 98 LYS A C 1
ATOM 726 O O . LYS A 1 98 ? -15.340 -32.086 21.594 1.00 77.25 98 LYS A O 1
ATOM 731 N N . LYS A 1 99 ? -16.887 -32.938 22.988 1.00 79.06 99 LYS A N 1
ATOM 732 C CA . LYS A 1 99 ? -18.027 -32.470 22.195 1.00 79.06 99 LYS A CA 1
ATOM 733 C C . LYS A 1 99 ? -18.021 -30.943 22.178 1.00 79.06 99 LYS A C 1
ATOM 735 O O . LYS A 1 99 ? -18.053 -30.313 23.233 1.00 79.06 99 LYS A O 1
ATOM 740 N N . ALA A 1 100 ? -18.002 -30.354 20.985 1.00 79.94 100 ALA A N 1
ATOM 741 C CA . ALA A 1 100 ? -18.173 -28.917 20.824 1.00 79.94 100 ALA A CA 1
ATOM 742 C C . ALA A 1 100 ? -19.618 -28.545 21.197 1.00 79.94 100 ALA A C 1
ATOM 744 O O . ALA A 1 100 ? -20.555 -28.816 20.446 1.00 79.94 100 ALA A O 1
ATOM 745 N N . MET A 1 101 ? -19.805 -27.967 22.382 1.00 84.50 101 MET A N 1
ATOM 746 C CA . MET A 1 101 ? -21.092 -27.437 22.828 1.00 84.50 101 MET A CA 1
ATOM 747 C C . MET A 1 101 ? -21.260 -26.011 22.295 1.00 84.50 101 MET A C 1
ATOM 749 O O . MET A 1 101 ? -20.440 -25.142 22.576 1.00 84.50 101 MET A O 1
ATOM 753 N N . ASN A 1 102 ? -22.323 -25.770 21.524 1.00 90.06 102 ASN A N 1
ATOM 754 C CA . ASN A 1 102 ? -22.689 -24.436 21.046 1.00 90.06 102 ASN A CA 1
ATOM 755 C C . ASN A 1 102 ? -23.774 -23.834 21.952 1.00 90.06 102 ASN A C 1
ATOM 757 O O . ASN A 1 102 ? -24.968 -23.994 21.689 1.00 90.06 102 ASN A O 1
ATOM 761 N N . ASP A 1 103 ? -23.360 -23.173 23.034 1.00 93.50 103 ASP A N 1
ATOM 762 C CA . ASP A 1 103 ? -24.278 -22.481 23.943 1.00 93.50 103 ASP A CA 1
ATOM 763 C C . ASP A 1 103 ? -24.648 -21.085 23.426 1.00 93.50 103 ASP A C 1
ATOM 765 O O . ASP A 1 103 ? -24.074 -20.061 23.797 1.00 93.50 103 ASP A O 1
ATOM 769 N N . VAL A 1 104 ? -25.664 -21.040 22.571 1.00 94.56 104 VAL A N 1
ATOM 770 C CA . VAL A 1 104 ? -26.159 -19.791 21.980 1.00 94.56 104 VAL A CA 1
ATOM 771 C C . VAL A 1 104 ? -26.657 -18.798 23.042 1.00 94.56 104 VAL A C 1
ATOM 773 O O . VAL A 1 104 ? -26.586 -17.587 22.821 1.00 94.56 104 VAL A O 1
ATOM 776 N N . ASN A 1 105 ? -27.159 -19.271 24.186 1.00 95.06 105 ASN A N 1
ATOM 777 C CA . ASN A 1 105 ? -27.696 -18.399 25.232 1.00 95.06 105 ASN A CA 1
ATOM 778 C C . ASN A 1 105 ? -26.568 -17.735 26.021 1.00 95.06 105 ASN A C 1
ATOM 780 O O . ASN A 1 105 ? -26.599 -16.515 26.193 1.00 95.06 105 ASN A O 1
ATOM 784 N N . GLY A 1 106 ? -25.540 -18.503 26.391 1.00 94.75 106 GLY A N 1
ATOM 785 C CA . GLY A 1 106 ? -24.313 -17.967 26.979 1.00 94.75 106 GLY A CA 1
ATOM 786 C C . GLY A 1 106 ? -23.640 -16.937 26.066 1.00 94.75 106 GLY A C 1
ATOM 787 O O . GLY A 1 106 ? -23.331 -15.831 26.507 1.00 94.75 106 GLY A O 1
ATOM 788 N N . LEU A 1 107 ? -23.520 -17.224 24.760 1.00 95.19 107 LEU A N 1
ATOM 789 C CA . LEU A 1 107 ? -22.970 -16.261 23.791 1.00 95.19 107 LEU A CA 1
ATOM 790 C C . LEU A 1 107 ? -23.768 -14.948 23.734 1.00 95.19 107 LEU A C 1
ATOM 792 O O . LEU A 1 107 ? -23.178 -13.869 23.662 1.00 95.19 107 LEU A O 1
ATOM 796 N N . LYS A 1 108 ? -25.104 -15.014 23.768 1.00 96.12 108 LYS A N 1
ATOM 797 C CA . LYS A 1 108 ? -25.959 -13.815 23.786 1.00 96.12 108 LYS A CA 1
ATOM 798 C C . LYS A 1 108 ? -25.797 -13.014 25.076 1.00 96.12 108 LYS A C 1
ATOM 800 O O . LYS A 1 108 ? -25.803 -11.786 25.014 1.00 96.12 108 LYS A O 1
ATOM 805 N N . GLN A 1 109 ? -25.639 -13.690 26.212 1.00 96.62 109 GLN A N 1
ATOM 806 C CA . GLN A 1 109 ? -25.407 -13.041 27.500 1.00 96.62 109 GLN A CA 1
ATOM 807 C C . GLN A 1 109 ? -24.064 -12.300 27.511 1.00 96.62 109 GLN A C 1
ATOM 809 O O . GLN A 1 109 ? -24.035 -11.114 27.830 1.00 96.62 109 GLN A O 1
ATOM 814 N N . CYS A 1 110 ? -22.984 -12.943 27.058 1.00 95.19 110 CYS A N 1
ATOM 815 C CA . CYS A 1 110 ? -21.680 -12.291 26.917 1.00 95.19 110 CYS A CA 1
ATOM 816 C C . CYS A 1 110 ? -21.721 -11.119 25.925 1.00 95.19 110 CYS A C 1
ATOM 818 O O . CYS A 1 110 ? -21.113 -10.079 26.163 1.00 95.19 110 CYS A O 1
ATOM 820 N N . LEU A 1 111 ? -22.461 -11.249 24.815 1.00 94.69 111 LEU A N 1
ATOM 821 C CA . LEU A 1 111 ? -22.643 -10.140 23.876 1.00 94.69 111 LEU A CA 1
ATOM 822 C C . LEU A 1 111 ? -23.323 -8.955 24.562 1.00 94.69 111 LEU A C 1
ATOM 824 O O . LEU A 1 111 ? -22.881 -7.826 24.373 1.00 94.69 111 LEU A O 1
ATOM 828 N N . ALA A 1 112 ? -24.369 -9.196 25.354 1.00 93.88 112 ALA A N 1
ATOM 829 C CA . ALA A 1 112 ? -25.065 -8.141 26.084 1.00 93.88 112 ALA A CA 1
ATOM 830 C C . ALA A 1 112 ? -24.155 -7.441 27.106 1.00 93.88 112 ALA A C 1
ATOM 832 O O . ALA A 1 112 ? -24.244 -6.227 27.252 1.00 93.88 112 ALA A O 1
ATOM 833 N N . GLU A 1 113 ? -23.258 -8.183 27.755 1.00 96.25 113 GLU A N 1
ATOM 834 C CA . GLU A 1 113 ? -22.267 -7.633 28.685 1.00 96.25 113 GLU A CA 1
ATOM 835 C C . GLU A 1 113 ? -21.207 -6.770 27.977 1.00 96.25 113 GLU A C 1
ATOM 837 O O . GLU A 1 113 ? -20.859 -5.692 28.456 1.00 96.25 113 GLU A O 1
ATOM 842 N N . PHE A 1 114 ? -20.713 -7.199 26.809 1.00 94.19 114 PHE A N 1
ATOM 843 C CA . PHE A 1 114 ? -19.679 -6.467 26.065 1.00 94.19 114 PHE A CA 1
ATOM 844 C C . PHE A 1 114 ? -20.209 -5.331 25.192 1.00 94.19 114 PHE A C 1
ATOM 846 O O . PHE A 1 114 ? -19.451 -4.425 24.828 1.00 94.19 114 PHE A O 1
ATOM 853 N N . LYS A 1 115 ? -21.486 -5.378 24.801 1.00 91.88 115 LYS A N 1
ATOM 854 C CA . LYS A 1 115 ? -22.071 -4.388 23.900 1.00 91.88 115 LYS A CA 1
ATOM 855 C C . LYS A 1 115 ? -22.139 -3.034 24.599 1.00 91.88 115 LYS A C 1
ATOM 857 O O . LYS A 1 115 ? -22.959 -2.808 25.482 1.00 91.88 115 LYS A O 1
ATOM 862 N N . ARG A 1 116 ? -21.310 -2.102 24.134 1.00 90.31 116 ARG A N 1
ATOM 863 C CA . ARG A 1 116 ? -21.378 -0.692 24.525 1.00 90.31 116 ARG A CA 1
ATOM 864 C C . ARG A 1 116 ? -22.331 0.046 23.593 1.00 90.31 116 ARG A C 1
ATOM 866 O O . ARG A 1 116 ? -22.244 -0.115 22.375 1.00 90.31 116 ARG A O 1
ATOM 873 N N . ASP A 1 117 ? -23.216 0.850 24.169 1.00 88.62 117 ASP A N 1
ATOM 874 C CA . ASP A 1 117 ? -24.064 1.770 23.417 1.00 88.62 117 ASP A CA 1
ATOM 875 C C . ASP A 1 117 ? -23.277 3.063 23.182 1.00 88.62 117 ASP A C 1
ATOM 877 O O . ASP A 1 117 ? -23.154 3.904 24.069 1.00 88.62 117 ASP A O 1
ATOM 881 N N . LEU A 1 118 ? -22.611 3.137 22.031 1.00 91.44 118 LEU A N 1
ATOM 882 C CA . LEU A 1 118 ? -21.805 4.282 21.616 1.00 91.44 118 LEU A CA 1
ATOM 883 C C . LEU A 1 118 ? -22.348 4.805 20.294 1.00 91.44 118 LEU A C 1
ATOM 885 O O . LEU A 1 118 ? -22.746 4.022 19.421 1.00 91.44 118 LEU A O 1
ATOM 889 N N . GLU A 1 119 ? -22.287 6.124 20.131 1.00 91.81 119 GLU A N 1
ATOM 890 C CA . GLU A 1 119 ? -22.594 6.774 18.865 1.00 91.81 119 GLU A CA 1
ATOM 891 C C . GLU A 1 119 ? -21.727 6.180 17.753 1.00 91.81 119 GLU A C 1
ATOM 893 O O . GLU A 1 119 ? -20.540 5.885 17.925 1.00 91.81 119 GLU A O 1
ATOM 898 N N . TRP A 1 120 ? -22.315 6.007 16.570 1.00 91.00 120 TRP A N 1
ATOM 899 C CA . TRP A 1 120 ? -21.628 5.345 15.459 1.00 91.00 120 TRP A CA 1
ATOM 900 C C . TRP A 1 120 ? -20.301 6.029 15.089 1.00 91.00 120 TRP A C 1
ATOM 902 O O . TRP A 1 120 ? -19.351 5.363 14.683 1.00 91.00 120 TRP A O 1
ATOM 912 N N . VAL A 1 121 ? -20.211 7.347 15.282 1.00 91.44 121 VAL A N 1
ATOM 913 C CA . VAL A 1 121 ? -19.012 8.157 15.007 1.00 91.44 121 VAL A CA 1
ATOM 914 C C . VAL A 1 121 ? -17.816 7.752 15.867 1.00 91.44 121 VAL A C 1
ATOM 916 O O . VAL A 1 121 ? -16.685 7.880 15.416 1.00 91.44 121 VAL A O 1
ATOM 919 N N . GLU A 1 122 ? -18.042 7.246 17.078 1.00 91.31 122 GLU A N 1
ATOM 920 C CA . GLU A 1 122 ? -16.968 6.772 17.960 1.00 91.31 122 GLU A CA 1
ATOM 921 C C . GLU A 1 122 ? -16.531 5.347 17.609 1.00 91.31 122 GLU A C 1
ATOM 923 O O . GLU A 1 122 ? -15.397 4.949 17.866 1.00 91.31 122 GLU A O 1
ATOM 928 N N . ARG A 1 123 ? -17.432 4.577 16.992 1.00 92.06 123 ARG A N 1
ATOM 929 C CA . ARG A 1 123 ? -17.187 3.190 16.586 1.00 92.06 123 ARG A CA 1
ATOM 930 C C . ARG A 1 123 ? -16.511 3.103 15.217 1.00 92.06 123 ARG A C 1
ATOM 932 O O . ARG A 1 123 ? -15.660 2.240 15.022 1.00 92.06 123 ARG A O 1
ATOM 939 N N . LEU A 1 124 ? -16.901 3.978 14.281 1.00 91.50 124 LEU A N 1
ATOM 940 C CA . LEU A 1 124 ? -16.461 4.020 12.875 1.00 91.50 124 LEU A CA 1
ATOM 941 C C . LEU A 1 124 ? -16.496 2.657 12.166 1.00 91.50 124 LEU A C 1
ATOM 943 O O . LEU A 1 124 ? -15.761 2.422 11.205 1.00 91.50 124 LEU A O 1
ATOM 947 N N . ASP A 1 125 ? -17.362 1.756 12.622 1.00 91.81 125 ASP A N 1
ATOM 948 C CA . ASP A 1 125 ? -17.461 0.404 12.106 1.00 91.81 125 ASP A CA 1
ATOM 949 C C . ASP A 1 125 ? -18.497 0.324 10.986 1.00 91.81 125 ASP A C 1
ATOM 951 O O . ASP A 1 125 ? -19.551 0.965 11.013 1.00 91.81 125 ASP A O 1
ATOM 955 N N . VAL A 1 126 ? -18.199 -0.477 9.967 1.00 92.31 126 VAL A N 1
ATOM 956 C CA . VAL A 1 126 ? -19.117 -0.728 8.860 1.00 92.31 126 VAL A CA 1
ATOM 957 C C . VAL A 1 126 ? -19.097 -2.200 8.503 1.00 92.31 126 VAL A C 1
ATOM 959 O O . VAL A 1 126 ? -18.057 -2.779 8.201 1.00 92.31 126 VAL A O 1
ATOM 962 N N . THR A 1 127 ? -20.284 -2.793 8.513 1.00 91.38 127 THR A N 1
ATOM 963 C CA . THR A 1 127 ? -20.528 -4.177 8.129 1.00 91.38 127 THR A CA 1
ATOM 964 C C . THR A 1 127 ? -21.234 -4.188 6.779 1.00 91.38 127 THR A C 1
ATOM 966 O O . THR A 1 127 ? -22.394 -3.801 6.650 1.00 91.38 127 THR A O 1
ATOM 969 N N . LEU A 1 128 ? -20.508 -4.598 5.740 1.00 86.44 128 LEU A N 1
ATOM 970 C CA . LEU A 1 128 ? -21.057 -4.779 4.397 1.00 86.44 128 LEU A CA 1
ATOM 971 C C . LEU A 1 128 ? -21.009 -6.251 4.012 1.00 86.44 128 LEU A C 1
ATOM 973 O O . LEU A 1 128 ? -20.037 -6.951 4.305 1.00 86.44 128 LEU A O 1
ATOM 977 N N . GLY A 1 129 ? -22.061 -6.695 3.326 1.00 80.06 129 GLY A N 1
ATOM 978 C CA . GLY A 1 129 ? -22.080 -7.991 2.659 1.00 80.06 129 GLY A CA 1
ATOM 979 C C . GLY A 1 129 ? -21.110 -8.048 1.469 1.00 80.06 129 GLY A C 1
ATOM 980 O O . GLY A 1 129 ? -20.501 -7.036 1.108 1.00 80.06 129 GLY A O 1
ATOM 981 N N . PRO A 1 130 ? -20.966 -9.226 0.839 1.00 74.12 130 PRO A N 1
ATOM 982 C CA . PRO A 1 130 ? -20.099 -9.392 -0.321 1.00 74.12 130 PRO A CA 1
ATOM 983 C C . PRO A 1 130 ? -20.541 -8.466 -1.460 1.00 74.12 130 PRO A C 1
ATOM 985 O O . PRO A 1 130 ? -21.699 -8.480 -1.883 1.00 74.12 130 PRO A O 1
ATOM 988 N N . VAL A 1 131 ? -19.607 -7.649 -1.947 1.00 75.12 131 VAL A N 1
ATOM 989 C CA . VAL A 1 131 ? -19.852 -6.707 -3.043 1.00 75.12 131 VAL A CA 1
ATOM 990 C C . VAL A 1 131 ? -19.891 -7.495 -4.356 1.00 75.12 131 VAL A C 1
ATOM 992 O O . VAL A 1 131 ? -18.933 -8.213 -4.647 1.00 75.12 131 VAL A O 1
ATOM 995 N N . PRO A 1 132 ? -20.966 -7.396 -5.159 1.00 68.69 132 PRO A N 1
ATOM 996 C CA . PRO A 1 132 ? -21.044 -8.106 -6.427 1.00 68.69 132 PRO A CA 1
ATOM 997 C C . PRO A 1 132 ? -19.957 -7.624 -7.392 1.00 68.69 132 PRO A C 1
ATOM 999 O O . PRO A 1 132 ? -19.658 -6.432 -7.486 1.00 68.69 132 PRO A O 1
ATOM 1002 N N . GLU A 1 133 ? -19.370 -8.565 -8.128 1.00 64.56 133 GLU A N 1
ATOM 1003 C CA . GLU A 1 133 ? -18.360 -8.268 -9.136 1.00 64.56 133 GLU A CA 1
ATOM 1004 C C . GLU A 1 133 ? -18.953 -7.387 -10.255 1.00 64.56 133 GLU A C 1
ATOM 1006 O O . GLU A 1 133 ? -19.766 -7.859 -11.050 1.00 64.56 133 GLU A O 1
ATOM 1011 N N . ILE A 1 134 ? -18.549 -6.113 -10.344 1.00 60.75 134 ILE A N 1
ATOM 1012 C CA . ILE A 1 134 ? -18.915 -5.243 -11.472 1.00 60.75 134 ILE A CA 1
ATOM 1013 C C . ILE A 1 134 ? -17.932 -5.533 -12.607 1.00 60.75 134 ILE A C 1
ATOM 1015 O O . ILE A 1 134 ? -16.841 -4.971 -12.680 1.00 60.75 134 ILE A O 1
ATOM 1019 N N . GLY A 1 135 ? -18.318 -6.454 -13.485 1.00 50.41 135 GLY A N 1
ATOM 1020 C CA . GLY A 1 135 ? -17.582 -6.789 -14.697 1.00 50.41 135 GLY A CA 1
ATOM 1021 C C . GLY A 1 135 ? -18.537 -7.277 -15.775 1.00 50.41 135 GLY A C 1
ATOM 1022 O O . GLY A 1 135 ? -19.122 -8.349 -15.648 1.00 50.41 135 GLY A O 1
ATOM 1023 N N . GLY A 1 136 ? -18.693 -6.479 -16.832 1.00 46.88 136 GLY A N 1
ATOM 1024 C CA . GLY A 1 136 ? -19.450 -6.823 -18.028 1.00 46.88 136 GLY A CA 1
ATOM 1025 C C . GLY A 1 136 ? -18.922 -8.089 -18.700 1.00 46.88 136 GLY A C 1
ATOM 1026 O O . GLY A 1 136 ? -17.979 -8.067 -19.488 1.00 46.88 136 GLY A O 1
ATOM 1027 N N . SER A 1 137 ? -19.578 -9.203 -18.421 1.00 38.34 137 SER A N 1
ATOM 1028 C CA . SER A 1 137 ? -19.749 -10.275 -19.385 1.00 38.34 137 SER A CA 1
ATOM 1029 C C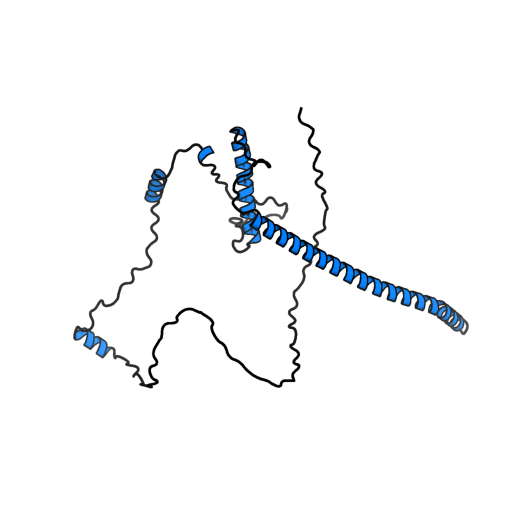 . SER A 1 137 ? -21.215 -10.653 -19.354 1.00 38.34 137 SER A C 1
ATOM 1031 O O . SER A 1 137 ? -21.681 -11.327 -18.438 1.00 38.34 137 SER A O 1
ATOM 1033 N N . GLU A 1 138 ? -21.928 -10.189 -20.377 1.00 40.75 138 GLU A N 1
ATOM 1034 C CA . GLU A 1 138 ? -23.071 -10.897 -20.939 1.00 40.75 138 GLU A CA 1
ATOM 1035 C C . GLU A 1 138 ? -22.592 -12.296 -21.353 1.00 40.75 138 GLU A C 1
ATOM 1037 O O . GLU A 1 138 ? -22.262 -12.570 -22.501 1.00 40.75 138 GLU A O 1
ATOM 1042 N N . ALA A 1 139 ? -22.469 -13.184 -20.377 1.00 39.91 139 ALA A N 1
ATOM 1043 C CA . ALA A 1 139 ? -22.475 -14.613 -20.599 1.00 39.91 139 ALA A CA 1
ATOM 1044 C C . ALA A 1 139 ? -23.777 -15.105 -19.960 1.00 39.91 139 ALA A C 1
ATOM 1046 O O . ALA A 1 139 ? -23.995 -14.837 -18.772 1.00 39.91 139 ALA A O 1
ATOM 1047 N N . PRO A 1 140 ? -24.674 -15.756 -20.723 1.00 39.28 140 PRO A N 1
ATOM 1048 C CA . PRO A 1 140 ? -25.953 -16.197 -20.198 1.00 39.28 140 PRO A CA 1
ATOM 1049 C C . PRO A 1 140 ? -25.675 -17.181 -19.065 1.00 39.28 140 PRO A C 1
ATOM 1051 O O . PRO A 1 140 ? -24.970 -18.176 -19.232 1.00 39.28 140 PRO A O 1
ATOM 1054 N N . ALA A 1 141 ? -26.174 -16.849 -17.879 1.00 38.62 141 ALA A N 1
ATOM 1055 C CA . ALA A 1 141 ? -26.038 -17.694 -16.712 1.00 38.62 141 ALA A CA 1
ATOM 1056 C C . ALA A 1 141 ? -26.787 -19.015 -16.955 1.00 38.62 141 ALA A C 1
ATOM 1058 O O . ALA A 1 141 ? -27.993 -18.969 -17.208 1.00 38.62 141 ALA A O 1
ATOM 1059 N N . PRO A 1 142 ? -26.153 -20.193 -16.813 1.00 38.19 142 PRO A N 1
ATOM 1060 C CA . PRO A 1 142 ? -26.917 -21.377 -16.481 1.00 38.19 142 PRO A CA 1
ATOM 1061 C C . PRO A 1 142 ? -27.443 -21.179 -15.057 1.00 38.19 142 PRO A C 1
ATOM 1063 O O . PRO A 1 142 ? -26.688 -20.937 -14.109 1.00 38.19 142 PRO A O 1
ATOM 1066 N N . GLN A 1 143 ? -28.766 -21.210 -14.939 1.00 43.97 143 GLN A N 1
ATOM 1067 C CA . GLN A 1 143 ? -29.506 -21.148 -13.688 1.00 43.97 143 GLN A CA 1
ATOM 1068 C C . GLN A 1 143 ? -29.237 -22.416 -12.870 1.00 43.97 143 GLN A C 1
ATOM 1070 O O . GLN A 1 143 ? -29.952 -23.398 -12.998 1.00 43.97 143 GLN A O 1
ATOM 1075 N N . ASN A 1 144 ? -28.142 -22.419 -12.111 1.00 47.03 144 ASN A N 1
ATOM 1076 C CA . ASN A 1 144 ? -27.910 -23.217 -10.901 1.00 47.03 144 ASN A CA 1
ATOM 1077 C C . ASN A 1 144 ? -26.450 -23.032 -10.483 1.00 47.03 144 ASN A C 1
ATOM 1079 O O . ASN A 1 144 ? -25.563 -23.762 -10.921 1.00 47.03 144 ASN A O 1
ATOM 1083 N N . LYS A 1 145 ? -26.186 -22.020 -9.659 1.00 42.41 145 LYS A N 1
ATOM 1084 C CA . LYS A 1 145 ? -24.971 -21.964 -8.846 1.00 42.41 145 LYS A CA 1
ATOM 1085 C C . LYS A 1 145 ? -25.355 -21.411 -7.489 1.00 42.41 145 LYS A C 1
ATOM 1087 O O . LYS A 1 145 ? -25.430 -20.195 -7.306 1.00 42.41 145 LYS A O 1
ATOM 1092 N N . ASP A 1 146 ? -25.612 -22.324 -6.561 1.00 44.59 146 ASP A N 1
ATOM 1093 C CA . ASP A 1 146 ? -25.425 -22.075 -5.140 1.00 44.59 146 ASP A CA 1
ATOM 1094 C C . ASP A 1 146 ? -24.147 -21.261 -4.959 1.00 44.59 146 ASP A C 1
ATOM 1096 O O . ASP A 1 146 ? -23.100 -21.667 -5.450 1.00 44.59 146 ASP A O 1
ATOM 1100 N N . ARG A 1 147 ? -24.284 -20.075 -4.351 1.00 51.44 147 ARG A N 1
ATOM 1101 C CA . ARG A 1 147 ? -23.216 -19.148 -3.942 1.00 51.44 147 ARG A CA 1
ATOM 1102 C C . ARG A 1 147 ? -22.035 -19.092 -4.921 1.00 51.44 147 ARG A C 1
ATOM 1104 O O . ARG A 1 147 ? -21.148 -19.934 -4.883 1.00 51.44 147 ARG A O 1
ATOM 1111 N N . LYS A 1 148 ? -21.950 -18.015 -5.715 1.00 58.88 148 LYS A N 1
ATOM 1112 C CA . LYS A 1 148 ? -20.700 -17.555 -6.358 1.00 58.88 148 LYS A CA 1
ATOM 1113 C C . LYS A 1 148 ? -19.634 -17.262 -5.282 1.00 58.88 148 LYS A C 1
ATOM 1115 O O . LYS A 1 148 ? -19.344 -16.108 -4.988 1.00 58.88 148 LYS A O 1
ATOM 1120 N N . ALA A 1 149 ? -19.136 -18.301 -4.626 1.00 66.12 149 ALA A N 1
ATOM 1121 C CA . ALA A 1 149 ? -18.047 -18.254 -3.684 1.00 66.12 149 ALA A CA 1
ATOM 1122 C C . ALA A 1 149 ? -16.791 -18.007 -4.509 1.00 66.12 149 ALA A C 1
ATOM 1124 O O . ALA A 1 149 ? -16.543 -18.697 -5.499 1.00 66.12 149 ALA A O 1
ATOM 1125 N N . VAL A 1 150 ? -16.056 -16.967 -4.136 1.00 66.56 150 VAL A N 1
ATOM 1126 C CA . VAL A 1 150 ? -14.687 -16.766 -4.602 1.00 66.56 150 VAL A CA 1
ATOM 1127 C C . VAL A 1 150 ? -13.924 -18.055 -4.306 1.00 66.56 150 VAL A C 1
ATOM 1129 O O . VAL A 1 150 ? -14.064 -18.588 -3.205 1.00 66.56 150 VAL A O 1
ATOM 1132 N N . ASP A 1 151 ? -13.181 -18.567 -5.286 1.00 78.94 151 ASP A N 1
ATOM 1133 C CA . ASP A 1 151 ? -12.327 -19.734 -5.075 1.00 78.94 151 ASP A CA 1
ATOM 1134 C C . ASP A 1 151 ? -11.302 -19.386 -3.982 1.00 78.94 151 ASP A C 1
ATOM 1136 O O . ASP A 1 151 ? -10.510 -18.458 -4.180 1.00 78.94 151 ASP A O 1
ATOM 1140 N N . PRO A 1 152 ? -11.337 -20.046 -2.807 1.00 78.75 152 PRO A N 1
ATOM 1141 C CA . PRO A 1 152 ? -10.441 -19.709 -1.712 1.00 78.75 152 PRO A CA 1
ATOM 1142 C C . PRO A 1 152 ? -8.976 -19.988 -2.048 1.00 78.75 152 PRO A C 1
ATOM 1144 O O . PRO A 1 152 ? -8.121 -19.389 -1.404 1.00 78.75 152 PRO A O 1
ATOM 1147 N N . GLU A 1 153 ? -8.681 -20.820 -3.050 1.00 87.25 153 GLU A N 1
ATOM 1148 C CA . GLU A 1 153 ? -7.315 -21.164 -3.459 1.00 87.25 153 GLU A CA 1
ATOM 1149 C C . GLU A 1 153 ? -6.734 -20.186 -4.500 1.00 87.25 153 GLU A C 1
ATOM 1151 O O . GLU A 1 153 ? -5.518 -20.133 -4.691 1.00 87.25 153 GLU A O 1
ATOM 1156 N N . ASP A 1 154 ? -7.566 -19.366 -5.159 1.00 90.75 154 ASP A N 1
ATOM 1157 C CA . ASP A 1 154 ? -7.091 -18.323 -6.077 1.00 90.75 154 ASP A CA 1
ATOM 1158 C C . ASP A 1 154 ? -6.816 -17.017 -5.320 1.00 90.75 154 ASP A C 1
ATOM 1160 O O . ASP A 1 154 ? -7.701 -16.181 -5.098 1.00 90.75 154 ASP A O 1
ATOM 1164 N N . ASP A 1 155 ? -5.545 -16.815 -4.975 1.00 92.50 155 ASP A N 1
ATOM 1165 C CA . ASP A 1 155 ? -5.055 -15.607 -4.311 1.00 92.50 155 ASP A CA 1
ATOM 1166 C C . ASP A 1 155 ? -5.466 -14.315 -5.03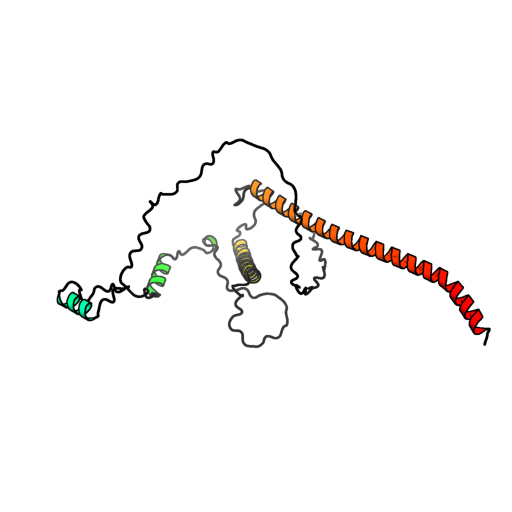3 1.00 92.50 155 ASP A C 1
ATOM 1168 O O . ASP A 1 155 ? -5.858 -13.350 -4.381 1.00 92.50 155 ASP A O 1
ATOM 1172 N N . PHE A 1 156 ? -5.429 -14.257 -6.368 1.00 89.75 156 PHE A N 1
ATOM 1173 C CA . PHE A 1 156 ? -5.736 -13.013 -7.083 1.00 89.75 156 PHE A CA 1
ATOM 1174 C C . PHE A 1 156 ? -7.213 -12.644 -6.979 1.00 89.75 156 PHE A C 1
ATOM 1176 O O . PHE A 1 156 ? -7.546 -11.466 -6.808 1.00 89.75 156 PHE A O 1
ATOM 1183 N N . GLN A 1 157 ? -8.102 -13.633 -7.080 1.00 87.81 157 GLN A N 1
ATOM 1184 C CA . GLN A 1 157 ? -9.537 -13.405 -6.911 1.00 87.81 157 GLN A CA 1
ATOM 1185 C C . GLN A 1 157 ? -9.870 -13.056 -5.460 1.00 87.81 157 GLN A C 1
ATOM 1187 O O . GLN A 1 157 ? -10.652 -12.133 -5.211 1.00 87.81 157 GLN A O 1
ATOM 1192 N N . ARG A 1 158 ? -9.229 -13.733 -4.502 1.00 89.06 158 ARG A N 1
ATOM 1193 C CA . ARG A 1 158 ? -9.400 -13.473 -3.072 1.00 89.06 158 ARG A CA 1
ATOM 1194 C C . ARG A 1 158 ? -8.959 -12.058 -2.697 1.00 89.06 158 ARG A C 1
ATOM 1196 O O . ARG A 1 158 ? -9.757 -11.309 -2.134 1.00 89.06 158 ARG A O 1
ATOM 1203 N N . GLU A 1 159 ? -7.767 -11.635 -3.110 1.00 91.69 159 GLU A N 1
ATOM 1204 C CA . GLU A 1 159 ? -7.266 -10.273 -2.874 1.00 91.69 159 GLU A CA 1
ATOM 1205 C C . GLU A 1 159 ? -8.141 -9.199 -3.546 1.00 91.69 159 GLU A C 1
ATOM 1207 O O . GLU A 1 159 ? -8.429 -8.156 -2.951 1.00 91.69 159 GLU A O 1
ATOM 1212 N N . MET A 1 160 ? -8.637 -9.455 -4.764 1.00 89.69 160 MET A N 1
ATOM 1213 C CA . MET A 1 160 ? -9.563 -8.541 -5.445 1.00 89.69 160 MET A CA 1
ATOM 1214 C C . MET A 1 160 ? -10.879 -8.381 -4.672 1.00 89.69 160 MET A C 1
ATOM 1216 O O . MET A 1 160 ? -11.403 -7.268 -4.571 1.00 89.69 160 MET A O 1
ATOM 1220 N N . SER A 1 161 ? -11.400 -9.465 -4.093 1.00 88.50 161 SER A N 1
ATOM 1221 C CA . SER A 1 161 ? -12.627 -9.417 -3.296 1.00 88.50 161 SER A CA 1
ATOM 1222 C C . SER A 1 161 ? -12.460 -8.568 -2.029 1.00 88.50 161 SER A C 1
ATOM 1224 O O . SER A 1 161 ? -13.301 -7.707 -1.754 1.00 88.50 161 SER A O 1
ATOM 1226 N N . PHE A 1 162 ? -11.330 -8.708 -1.322 1.00 90.50 162 PHE A N 1
ATOM 1227 C CA . PHE A 1 162 ? -11.002 -7.889 -0.151 1.00 90.50 162 PHE A CA 1
ATOM 1228 C C . PHE A 1 162 ? -10.848 -6.416 -0.515 1.00 90.50 162 PHE A C 1
ATOM 1230 O O . PHE A 1 162 ? -11.396 -5.544 0.165 1.00 90.50 162 PHE A O 1
ATOM 1237 N N . TYR A 1 163 ? -10.163 -6.130 -1.624 1.00 92.69 163 TYR A N 1
ATOM 1238 C CA . TYR A 1 163 ? -10.003 -4.768 -2.120 1.00 92.69 163 TYR A CA 1
ATOM 1239 C C . TYR A 1 163 ? -11.356 -4.096 -2.387 1.00 92.69 163 TYR A C 1
ATOM 1241 O O . TYR A 1 163 ? -11.589 -2.963 -1.960 1.00 92.69 163 TYR A O 1
ATOM 1249 N N . ARG A 1 164 ? -12.278 -4.802 -3.048 1.00 90.75 164 ARG A N 1
ATOM 1250 C CA . ARG A 1 164 ? -13.613 -4.275 -3.365 1.00 90.75 164 ARG A CA 1
ATOM 1251 C C . ARG A 1 164 ? -14.481 -4.089 -2.132 1.00 90.75 164 ARG A C 1
ATOM 1253 O O . ARG A 1 164 ? -15.173 -3.077 -2.031 1.00 90.75 164 ARG A O 1
ATOM 1260 N N . GLN A 1 165 ? -14.425 -5.021 -1.186 1.00 91.94 165 GLN A N 1
ATOM 1261 C CA . GLN A 1 165 ? -15.139 -4.892 0.081 1.00 91.94 165 GLN A CA 1
ATOM 1262 C C . GLN A 1 165 ? -14.651 -3.666 0.868 1.00 91.94 165 GLN A C 1
ATOM 1264 O O . GLN A 1 165 ? -15.468 -2.864 1.325 1.00 91.94 165 GLN A O 1
ATOM 1269 N N . ALA A 1 166 ? -13.332 -3.463 0.951 1.00 93.44 166 ALA A N 1
ATOM 1270 C CA . ALA A 1 166 ? -12.745 -2.283 1.581 1.00 93.44 166 ALA A CA 1
ATOM 1271 C C . ALA A 1 166 ? -13.142 -0.987 0.853 1.00 93.44 166 ALA A C 1
ATOM 1273 O O . ALA A 1 166 ? -13.522 -0.005 1.490 1.00 93.44 166 ALA A O 1
ATOM 1274 N N . GLN A 1 167 ? -13.120 -0.984 -0.484 1.00 93.50 167 GLN A N 1
ATOM 1275 C CA . GLN A 1 167 ? -13.535 0.169 -1.284 1.00 93.50 167 GLN A CA 1
ATOM 1276 C C . GLN A 1 167 ? -15.005 0.536 -1.041 1.00 93.50 167 GLN A C 1
ATOM 1278 O O . GLN A 1 167 ? -15.315 1.710 -0.833 1.00 93.50 167 GLN A O 1
ATOM 1283 N N . ALA A 1 168 ? -15.907 -0.447 -1.036 1.00 92.94 168 ALA A N 1
ATOM 1284 C CA . ALA A 1 168 ? -17.322 -0.216 -0.768 1.00 92.94 168 ALA A CA 1
ATOM 1285 C C . ALA A 1 168 ? -17.555 0.335 0.645 1.00 92.94 168 ALA A C 1
ATOM 1287 O O . ALA A 1 168 ? -18.359 1.252 0.814 1.00 92.94 168 ALA A O 1
ATOM 1288 N N . ALA A 1 169 ? -16.808 -0.155 1.642 1.00 94.06 169 ALA A N 1
ATOM 1289 C CA . ALA A 1 169 ? -16.869 0.366 3.006 1.00 94.06 169 ALA A CA 1
ATOM 1290 C C . ALA A 1 169 ? -16.464 1.844 3.055 1.00 94.06 169 ALA A C 1
ATOM 1292 O O . ALA A 1 169 ? -17.201 2.668 3.593 1.00 94.06 169 ALA A O 1
ATOM 1293 N N . VAL A 1 170 ? -15.355 2.210 2.407 1.00 93.81 170 VAL A N 1
ATOM 1294 C CA . VAL A 1 170 ? -14.906 3.609 2.325 1.00 93.81 170 VAL A CA 1
ATOM 1295 C C . VAL A 1 170 ? -15.956 4.491 1.643 1.00 93.81 170 VAL A C 1
ATOM 1297 O O . VAL A 1 170 ? -16.283 5.562 2.153 1.00 93.81 170 VAL A O 1
ATOM 1300 N N . LEU A 1 171 ? -16.532 4.041 0.525 1.00 93.06 171 LEU A N 1
ATOM 1301 C CA . LEU A 1 171 ? -17.563 4.795 -0.198 1.00 93.06 171 LEU A CA 1
ATOM 1302 C C . LEU A 1 171 ? -18.856 4.969 0.610 1.00 93.06 171 LEU A C 1
ATOM 1304 O O . LEU A 1 171 ? -19.512 5.999 0.475 1.00 93.06 171 LEU A O 1
ATOM 1308 N N . ALA A 1 172 ? -19.208 4.008 1.465 1.00 92.31 172 ALA A N 1
ATOM 1309 C CA . ALA A 1 172 ? -20.365 4.112 2.350 1.00 92.31 172 ALA A CA 1
ATOM 1310 C C . ALA A 1 172 ? -20.120 5.055 3.546 1.00 92.31 172 ALA A C 1
ATOM 1312 O O . ALA A 1 172 ? -21.032 5.769 3.968 1.00 92.31 172 ALA A O 1
ATOM 1313 N N . VAL A 1 173 ? -18.899 5.071 4.092 1.00 94.25 173 VAL A N 1
ATOM 1314 C CA . VAL A 1 173 ? -18.527 5.854 5.286 1.00 94.25 173 VAL A CA 1
ATOM 1315 C C . VAL A 1 173 ? -18.278 7.324 4.966 1.00 94.25 173 VAL A C 1
ATOM 1317 O O . VAL A 1 173 ? -18.703 8.193 5.727 1.00 94.25 173 VAL A O 1
ATOM 1320 N N . LEU A 1 174 ? -17.601 7.625 3.853 1.00 94.62 174 LEU A N 1
ATOM 1321 C CA . LEU A 1 174 ? -17.180 8.993 3.529 1.00 94.62 174 LEU A CA 1
ATOM 1322 C C . LEU A 1 174 ? -18.338 10.013 3.529 1.00 94.62 174 LEU A C 1
ATOM 1324 O O . LEU A 1 174 ? -18.188 11.047 4.182 1.00 94.62 174 LEU A O 1
ATOM 1328 N N . PRO A 1 175 ? -19.502 9.746 2.898 1.00 94.62 175 PRO A N 1
ATOM 1329 C CA . PRO A 1 175 ? -20.632 10.671 2.937 1.00 94.62 175 PRO A CA 1
ATOM 1330 C C . PRO A 1 175 ? -21.163 10.903 4.355 1.00 94.62 175 PRO A C 1
ATOM 1332 O O . PRO A 1 175 ? -21.504 12.033 4.700 1.00 94.62 175 PRO A O 1
ATOM 1335 N N . ARG A 1 176 ? -21.196 9.857 5.193 1.00 94.06 176 ARG A N 1
ATOM 1336 C CA . ARG A 1 176 ? -21.647 9.957 6.591 1.00 94.06 176 ARG A CA 1
ATOM 1337 C C . ARG A 1 176 ? -20.714 10.855 7.405 1.00 94.06 176 ARG A C 1
ATOM 1339 O O . ARG A 1 176 ? -21.181 11.727 8.127 1.00 94.06 176 ARG A O 1
ATOM 1346 N N . LEU A 1 177 ? -19.399 10.705 7.236 1.00 95.12 177 LEU A N 1
ATOM 1347 C CA . LEU A 1 177 ? -18.411 11.564 7.902 1.00 95.12 177 LEU A CA 1
ATOM 1348 C C . LEU A 1 177 ? -18.495 13.024 7.443 1.00 95.12 177 LEU A C 1
ATOM 1350 O O . LEU A 1 177 ? -18.351 13.936 8.256 1.00 95.12 177 LEU A O 1
ATOM 1354 N N . HIS A 1 178 ? -18.766 13.263 6.157 1.00 95.19 178 HIS A N 1
ATOM 1355 C CA . HIS A 1 178 ? -18.937 14.621 5.629 1.00 95.19 178 HIS A CA 1
ATOM 1356 C C . HIS A 1 178 ? -20.201 15.300 6.160 1.00 95.19 178 HIS A C 1
ATOM 1358 O O . HIS A 1 178 ? -20.147 16.487 6.476 1.00 95.19 178 HIS A O 1
ATOM 1364 N N . GLN A 1 179 ? -21.305 14.564 6.335 1.00 94.94 179 GLN A N 1
ATOM 1365 C CA . GLN A 1 179 ? -22.522 15.080 6.987 1.00 94.94 179 GLN A CA 1
ATOM 1366 C C . GLN A 1 179 ? -22.249 15.531 8.429 1.00 94.94 179 GLN A C 1
ATOM 1368 O O . GLN A 1 179 ? -22.756 16.561 8.867 1.00 94.94 179 GLN A O 1
ATOM 1373 N N . LEU A 1 180 ? -21.379 14.803 9.131 1.00 94.19 180 LEU A N 1
ATOM 1374 C CA . LEU A 1 180 ? -20.929 15.108 10.491 1.00 94.19 180 LEU A CA 1
ATOM 1375 C C . LEU A 1 180 ? -19.808 16.161 10.546 1.00 94.19 180 LEU A C 1
ATOM 1377 O O . LEU A 1 180 ? -19.308 16.469 11.624 1.00 94.19 180 LEU A O 1
ATOM 1381 N N . LYS A 1 181 ? -19.410 16.727 9.396 1.00 94.75 181 LYS A N 1
ATOM 1382 C CA . LYS A 1 181 ? -18.347 17.740 9.256 1.00 94.75 181 LYS A CA 1
ATOM 1383 C C . LYS A 1 181 ? -16.970 17.283 9.764 1.00 94.75 181 LYS A C 1
ATOM 1385 O O . LYS A 1 181 ? -16.142 18.113 10.137 1.00 94.75 181 LYS A O 1
ATOM 1390 N N . VAL A 1 182 ? -16.692 15.978 9.733 1.00 94.19 182 VAL A N 1
ATOM 1391 C CA . VAL A 1 182 ? -15.385 15.420 10.109 1.00 94.19 182 VAL A CA 1
ATOM 1392 C C . VAL A 1 182 ? -14.425 15.480 8.908 1.00 94.19 182 VAL A C 1
ATOM 1394 O O . VAL A 1 182 ? -14.767 14.984 7.828 1.00 94.19 182 VAL A O 1
ATOM 1397 N N . PRO A 1 183 ? -13.214 16.058 9.046 1.00 93.88 183 PRO A N 1
ATOM 1398 C CA . PRO A 1 183 ? -12.232 16.091 7.966 1.00 93.88 183 PRO A CA 1
ATOM 1399 C C . PRO A 1 183 ? -11.650 14.693 7.711 1.00 93.88 183 PRO A C 1
ATOM 1401 O O . PRO A 1 183 ? -11.034 14.092 8.583 1.00 93.88 183 PRO A O 1
ATOM 1404 N N . THR A 1 184 ? -11.813 14.173 6.491 1.00 93.75 184 THR A N 1
ATOM 1405 C CA . THR A 1 184 ? -11.407 12.793 6.151 1.00 93.75 184 THR A CA 1
ATOM 1406 C C . THR A 1 184 ? -10.073 12.689 5.411 1.00 93.75 184 THR A C 1
ATOM 1408 O O . THR A 1 184 ? -9.530 11.595 5.265 1.00 93.75 184 THR A O 1
ATOM 1411 N N . LYS A 1 185 ? -9.544 13.798 4.881 1.00 94.19 185 LYS A N 1
ATOM 1412 C CA . LYS A 1 185 ? -8.294 13.813 4.107 1.00 94.19 185 LYS A CA 1
ATOM 1413 C C . LYS A 1 185 ? -7.152 14.344 4.958 1.00 94.19 185 LYS A C 1
ATOM 1415 O O . LYS A 1 185 ? -7.285 15.397 5.572 1.00 94.19 185 LYS A O 1
ATOM 1420 N N . ARG A 1 186 ? -6.009 13.654 4.915 1.00 95.12 186 ARG A N 1
ATOM 1421 C CA . ARG A 1 186 ? -4.758 14.129 5.515 1.00 95.12 186 ARG A CA 1
ATOM 1422 C C . ARG A 1 186 ? -4.233 15.347 4.732 1.00 95.12 186 ARG A C 1
ATOM 1424 O O . ARG A 1 186 ? -3.966 15.195 3.537 1.00 95.12 186 ARG A O 1
ATOM 1431 N N . PRO A 1 187 ? -4.049 16.520 5.365 1.00 95.88 187 PRO A N 1
ATOM 1432 C CA . PRO A 1 187 ? -3.392 17.661 4.732 1.00 95.88 187 PRO A CA 1
ATOM 1433 C C . PRO A 1 187 ? -1.931 17.348 4.386 1.00 95.88 187 PRO A C 1
ATOM 1435 O O . PRO A 1 187 ? -1.248 16.649 5.134 1.00 95.88 187 PRO A O 1
ATOM 1438 N N . THR A 1 188 ? -1.432 17.882 3.270 1.00 93.50 188 THR A N 1
ATOM 1439 C CA . THR A 1 188 ? -0.043 17.660 2.822 1.00 93.50 188 THR A CA 1
ATOM 1440 C C . THR A 1 188 ? 0.994 18.298 3.741 1.00 93.50 188 THR A C 1
ATOM 1442 O O . THR A 1 188 ? 2.114 17.808 3.808 1.00 93.50 188 THR A O 1
ATOM 1445 N N . ASP A 1 189 ? 0.606 19.357 4.449 1.00 95.44 189 ASP A N 1
ATOM 1446 C CA . ASP A 1 189 ? 1.455 20.129 5.366 1.00 95.44 189 ASP A CA 1
ATOM 1447 C C . ASP A 1 189 ? 1.349 19.655 6.830 1.00 95.44 189 ASP A C 1
ATOM 1449 O O . ASP A 1 189 ? 1.895 20.252 7.750 1.00 95.44 189 ASP A O 1
ATOM 1453 N N . TYR A 1 190 ? 0.620 18.561 7.078 1.00 95.00 190 TYR A N 1
ATOM 1454 C CA . TYR A 1 190 ? 0.490 17.990 8.415 1.00 95.00 190 TYR A CA 1
ATOM 1455 C C . TYR A 1 190 ? 1.507 16.860 8.621 1.00 95.00 190 TYR A C 1
ATOM 1457 O O . TYR A 1 190 ? 1.307 15.714 8.185 1.00 95.00 190 TYR A O 1
ATOM 1465 N N . PHE A 1 191 ? 2.618 17.194 9.282 1.00 93.44 191 PHE A N 1
ATOM 1466 C CA . PHE A 1 191 ? 3.699 16.269 9.621 1.00 93.44 191 PHE A CA 1
ATOM 1467 C C . PHE A 1 191 ? 3.456 15.642 10.997 1.00 93.44 191 PHE A C 1
ATOM 1469 O O . PHE A 1 191 ? 3.605 16.285 12.029 1.00 93.44 191 PHE A O 1
ATOM 1476 N N . ALA A 1 192 ? 3.084 14.366 10.991 1.00 94.88 192 ALA A N 1
ATOM 1477 C CA . ALA A 1 192 ? 2.929 13.530 12.175 1.00 94.88 192 ALA A CA 1
ATOM 1478 C C . ALA A 1 192 ? 3.617 12.185 11.919 1.00 94.88 192 ALA A C 1
ATOM 1480 O O . ALA A 1 192 ? 3.913 11.846 10.767 1.00 94.88 192 ALA A O 1
ATOM 1481 N N . GLU A 1 193 ? 3.867 11.418 12.976 1.00 95.75 193 GLU A N 1
ATOM 1482 C CA . GLU A 1 193 ? 4.448 10.085 12.846 1.00 95.75 193 GLU A CA 1
ATOM 1483 C C . GLU A 1 193 ? 3.543 9.180 11.997 1.00 95.75 193 GLU A C 1
ATOM 1485 O O . GLU A 1 193 ? 2.343 9.048 12.241 1.00 95.75 193 GLU A O 1
ATOM 1490 N N . MET A 1 194 ? 4.120 8.584 10.953 1.00 96.19 194 MET A N 1
ATOM 1491 C CA . MET A 1 194 ? 3.433 7.658 10.054 1.00 96.19 194 MET A CA 1
ATOM 1492 C C . MET A 1 194 ? 3.767 6.215 10.442 1.00 96.19 194 MET A C 1
ATOM 1494 O O . MET A 1 194 ? 4.846 5.940 10.955 1.00 96.19 194 MET A O 1
ATOM 1498 N N . ALA A 1 195 ? 2.905 5.260 10.081 1.00 96.56 195 ALA A N 1
ATOM 1499 C CA . ALA A 1 195 ? 3.118 3.836 10.376 1.00 96.56 195 ALA A CA 1
ATOM 1500 C C . ALA A 1 195 ? 4.420 3.237 9.790 1.00 96.56 195 ALA A C 1
ATOM 1502 O O . ALA A 1 195 ? 4.837 2.151 10.183 1.00 96.56 195 ALA A O 1
ATOM 1503 N N . LYS A 1 196 ? 5.050 3.905 8.813 1.00 96.75 196 LYS A N 1
ATOM 1504 C CA . LYS A 1 196 ? 6.346 3.526 8.232 1.00 96.75 196 LYS A CA 1
ATOM 1505 C C . LYS A 1 196 ? 7.256 4.744 8.181 1.00 96.75 196 LYS A C 1
ATOM 1507 O O . LYS A 1 196 ? 6.809 5.821 7.794 1.00 96.75 196 LYS A O 1
ATOM 1512 N N . SER A 1 197 ? 8.540 4.543 8.475 1.00 97.62 197 SER A N 1
ATOM 1513 C CA . SER A 1 197 ? 9.538 5.611 8.407 1.00 97.62 197 SER A CA 1
ATOM 1514 C C . SER A 1 197 ? 9.864 6.019 6.966 1.00 97.62 197 SER A C 1
ATOM 1516 O O . SER A 1 197 ? 9.827 5.205 6.032 1.00 97.62 197 SER A O 1
ATOM 1518 N N . ASP A 1 198 ? 10.265 7.277 6.783 1.00 95.62 198 ASP A N 1
ATOM 1519 C CA . ASP A 1 198 ? 10.646 7.809 5.471 1.00 95.62 198 ASP A CA 1
ATOM 1520 C C . ASP A 1 198 ? 11.844 7.076 4.866 1.00 95.62 198 ASP A C 1
ATOM 1522 O O . ASP A 1 198 ? 11.865 6.806 3.660 1.00 95.62 198 ASP A O 1
ATOM 1526 N N . LEU A 1 199 ? 12.801 6.665 5.706 1.00 97.25 199 LEU A N 1
ATOM 1527 C CA . LEU A 1 199 ? 13.947 5.855 5.293 1.00 97.25 199 LEU A CA 1
ATOM 1528 C C . LEU A 1 199 ? 13.495 4.514 4.695 1.00 97.25 199 LEU A C 1
ATOM 1530 O O . LEU A 1 199 ? 14.007 4.079 3.659 1.00 97.25 199 LEU A O 1
ATOM 1534 N N . GLN A 1 200 ? 12.509 3.853 5.310 1.00 97.94 200 GLN A N 1
ATOM 1535 C CA . GLN A 1 200 ? 11.945 2.615 4.774 1.00 97.94 200 GLN A CA 1
ATOM 1536 C C . GLN A 1 200 ? 11.216 2.868 3.447 1.00 97.94 200 GLN A C 1
ATOM 1538 O O . GLN A 1 200 ? 11.414 2.123 2.482 1.00 97.94 200 GLN A O 1
ATOM 1543 N N . MET A 1 201 ? 10.426 3.939 3.355 1.00 97.56 201 MET A N 1
ATOM 1544 C CA . MET A 1 201 ? 9.721 4.303 2.123 1.00 97.56 201 MET A CA 1
ATOM 1545 C C . MET A 1 201 ? 10.672 4.703 0.989 1.00 97.56 201 MET A C 1
ATOM 1547 O O . MET A 1 201 ? 10.397 4.422 -0.179 1.00 97.56 201 MET A O 1
ATOM 1551 N N . GLN A 1 202 ? 11.821 5.308 1.293 1.00 98.00 202 GLN A N 1
ATOM 1552 C CA . GLN A 1 202 ? 12.871 5.585 0.313 1.00 98.00 202 GLN A CA 1
ATOM 1553 C C . GLN A 1 202 ? 13.461 4.287 -0.255 1.00 98.00 202 GLN A C 1
ATOM 1555 O O . GLN A 1 202 ? 13.560 4.148 -1.474 1.00 98.00 202 GLN A O 1
ATOM 1560 N N . LYS A 1 203 ? 13.753 3.295 0.598 1.00 98.25 203 LYS A N 1
ATOM 1561 C CA . LYS A 1 203 ? 14.220 1.965 0.159 1.00 98.25 203 LYS A CA 1
ATOM 1562 C C . LYS A 1 203 ? 13.194 1.264 -0.737 1.00 98.25 203 LYS A C 1
ATOM 1564 O O . LYS A 1 203 ? 13.560 0.674 -1.753 1.00 98.25 203 LYS A O 1
ATOM 1569 N N . ILE A 1 204 ? 11.904 1.337 -0.395 1.00 98.06 204 ILE A N 1
ATOM 1570 C CA . ILE A 1 204 ? 10.824 0.759 -1.216 1.00 98.06 204 ILE A CA 1
ATOM 1571 C C . ILE A 1 204 ? 10.767 1.443 -2.590 1.00 98.06 204 ILE A C 1
ATOM 1573 O O . ILE A 1 204 ? 10.734 0.757 -3.613 1.00 98.06 204 ILE A O 1
ATOM 1577 N N . ARG A 1 205 ? 10.833 2.781 -2.629 1.00 98.00 205 ARG A N 1
ATOM 1578 C CA . ARG A 1 205 ? 10.851 3.561 -3.879 1.00 98.00 205 ARG A CA 1
ATOM 1579 C C . ARG A 1 205 ? 12.042 3.202 -4.769 1.00 98.00 205 ARG A C 1
ATOM 1581 O O . ARG A 1 205 ? 11.850 2.951 -5.956 1.00 98.00 205 ARG A O 1
ATOM 1588 N N . GLN A 1 206 ? 13.242 3.085 -4.199 1.00 98.12 206 GLN A N 1
ATOM 1589 C CA . GLN A 1 206 ? 14.442 2.668 -4.936 1.00 98.12 206 GLN A CA 1
ATOM 1590 C C . GLN A 1 206 ? 14.288 1.269 -5.551 1.00 98.12 206 GLN A C 1
ATOM 1592 O O . GLN A 1 206 ? 14.637 1.057 -6.715 1.00 98.12 206 GLN A O 1
ATOM 1597 N N . LYS A 1 207 ? 13.712 0.309 -4.812 1.00 98.19 207 LYS A N 1
ATOM 1598 C CA . LYS A 1 207 ? 13.441 -1.041 -5.336 1.00 98.19 207 LYS A CA 1
ATOM 1599 C C . LYS A 1 207 ? 12.438 -1.018 -6.489 1.00 98.19 207 LYS A C 1
ATOM 1601 O O . LYS A 1 207 ? 12.640 -1.724 -7.477 1.00 98.19 207 LYS A O 1
ATOM 1606 N N . LEU A 1 208 ? 11.384 -0.208 -6.386 1.00 98.06 208 LEU A N 1
ATOM 1607 C CA . LEU A 1 208 ? 10.380 -0.070 -7.441 1.00 98.06 208 LEU A CA 1
ATOM 1608 C C . LEU A 1 208 ? 10.991 0.519 -8.721 1.00 98.06 208 LEU A C 1
ATOM 1610 O O . LEU A 1 208 ? 10.848 -0.071 -9.790 1.00 98.06 208 LEU A O 1
ATOM 1614 N N . GLN A 1 209 ? 11.753 1.608 -8.593 1.00 97.81 209 GLN A N 1
ATOM 1615 C CA . GLN A 1 209 ? 12.473 2.227 -9.712 1.00 97.81 209 GLN A CA 1
ATOM 1616 C C . GLN A 1 209 ? 13.467 1.255 -10.359 1.00 97.81 209 GLN A C 1
ATOM 1618 O O . GLN A 1 209 ? 13.538 1.158 -11.582 1.00 97.81 209 GLN A O 1
ATOM 1623 N N . THR A 1 210 ? 14.195 0.478 -9.553 1.00 98.00 210 THR A N 1
ATOM 1624 C CA . THR A 1 210 ? 15.142 -0.528 -10.057 1.00 98.00 210 THR A CA 1
ATOM 1625 C C . THR A 1 210 ? 14.434 -1.611 -10.874 1.00 98.00 210 THR A C 1
ATOM 1627 O O . THR A 1 210 ? 14.902 -1.961 -11.959 1.00 98.00 210 THR A O 1
ATOM 1630 N N . LYS A 1 211 ? 13.287 -2.120 -10.398 1.00 97.94 211 LYS A N 1
ATOM 1631 C CA . LYS A 1 211 ? 12.478 -3.110 -11.131 1.00 97.94 211 LYS A CA 1
ATOM 1632 C C . LYS A 1 211 ? 11.936 -2.540 -12.440 1.00 97.94 211 LYS A C 1
ATOM 1634 O O . LYS A 1 211 ? 12.028 -3.207 -13.468 1.00 97.94 211 LYS A O 1
ATOM 1639 N N . GLN A 1 212 ? 11.429 -1.309 -12.414 1.00 97.81 212 GLN A N 1
ATOM 1640 C CA . GLN A 1 212 ? 10.932 -0.630 -13.608 1.00 97.81 212 GLN A CA 1
ATOM 1641 C C . GLN A 1 212 ? 12.049 -0.436 -14.642 1.00 97.81 212 GLN A C 1
ATOM 1643 O O . GLN A 1 212 ? 11.906 -0.852 -15.789 1.00 97.81 212 GLN A O 1
ATOM 1648 N N . ALA A 1 213 ? 13.210 0.073 -14.224 1.00 97.69 213 ALA A N 1
ATOM 1649 C CA . ALA A 1 213 ? 14.361 0.236 -15.106 1.00 97.69 213 ALA A CA 1
ATOM 1650 C C . ALA A 1 213 ? 14.853 -1.105 -15.682 1.00 97.69 213 ALA A C 1
ATOM 1652 O O . ALA A 1 213 ? 15.236 -1.178 -16.849 1.00 97.69 213 ALA A O 1
ATOM 1653 N N . ALA A 1 214 ? 14.842 -2.185 -14.893 1.00 97.56 214 ALA A N 1
ATOM 1654 C CA . ALA A 1 214 ? 15.186 -3.521 -15.380 1.00 97.56 214 ALA A CA 1
ATOM 1655 C C . ALA A 1 214 ? 14.190 -4.025 -16.441 1.00 97.56 214 ALA A C 1
ATOM 1657 O O . ALA A 1 214 ? 14.613 -4.547 -17.477 1.00 97.56 214 ALA A O 1
ATOM 1658 N N . MET A 1 215 ? 12.888 -3.817 -16.219 1.00 96.88 215 MET A N 1
ATOM 1659 C CA . MET A 1 215 ? 11.832 -4.162 -17.173 1.00 96.88 215 MET A CA 1
ATOM 1660 C C . MET A 1 215 ? 12.004 -3.388 -18.484 1.00 96.88 215 MET A C 1
ATOM 1662 O O . MET A 1 215 ? 12.129 -4.011 -19.539 1.00 96.88 215 MET A O 1
ATOM 1666 N N . GLU A 1 216 ? 12.153 -2.065 -18.418 1.00 97.56 216 GLU A N 1
ATOM 1667 C CA . GLU A 1 216 ? 12.363 -1.207 -19.589 1.00 97.56 216 GLU A CA 1
ATOM 1668 C C . GLU A 1 216 ? 13.632 -1.578 -20.369 1.00 97.56 216 GLU A C 1
ATOM 1670 O O . GLU A 1 216 ? 13.622 -1.624 -21.600 1.00 97.56 216 GLU A O 1
ATOM 1675 N N . ARG A 1 217 ? 14.740 -1.888 -19.679 1.00 97.06 217 ARG A N 1
ATOM 1676 C CA . ARG A 1 217 ? 15.965 -2.376 -20.338 1.00 97.06 217 ARG A CA 1
ATOM 1677 C C . ARG A 1 217 ? 15.719 -3.695 -21.062 1.00 97.06 217 ARG A C 1
ATOM 1679 O O . ARG A 1 217 ? 16.194 -3.863 -22.185 1.00 97.06 217 ARG A O 1
ATOM 1686 N N . SER A 1 218 ? 14.978 -4.618 -20.450 1.00 96.62 218 SER A N 1
ATOM 1687 C CA . SER A 1 218 ? 14.653 -5.906 -21.068 1.00 96.62 218 SER A CA 1
ATOM 1688 C C . SER A 1 218 ? 13.779 -5.737 -22.319 1.00 96.62 218 SER A C 1
ATOM 1690 O O . SER A 1 218 ? 14.014 -6.400 -23.332 1.00 96.62 218 SER A O 1
ATOM 1692 N N . GLU A 1 219 ? 12.828 -4.803 -22.296 1.00 97.12 219 GLU A N 1
ATOM 1693 C CA . GLU A 1 219 ? 11.965 -4.483 -23.433 1.00 97.12 219 GLU A CA 1
ATOM 1694 C C . GLU A 1 219 ? 12.742 -3.802 -24.560 1.00 97.12 219 GLU A C 1
ATOM 1696 O O . GLU A 1 219 ? 12.681 -4.255 -25.705 1.00 97.12 219 GLU A O 1
ATOM 1701 N N . LYS A 1 220 ? 13.565 -2.797 -24.238 1.00 97.38 220 LYS A N 1
ATOM 1702 C CA . LYS A 1 220 ? 14.469 -2.148 -25.202 1.00 97.38 220 LYS A CA 1
ATOM 1703 C C . LYS A 1 220 ? 15.427 -3.159 -25.835 1.00 97.38 220 LYS A C 1
ATOM 1705 O O . LYS A 1 220 ? 15.628 -3.148 -27.048 1.00 97.38 220 LYS A O 1
ATOM 1710 N N . ALA A 1 221 ? 15.969 -4.095 -25.055 1.00 97.19 221 ALA A N 1
ATOM 1711 C CA . ALA A 1 221 ? 16.820 -5.161 -25.577 1.00 97.19 221 ALA A C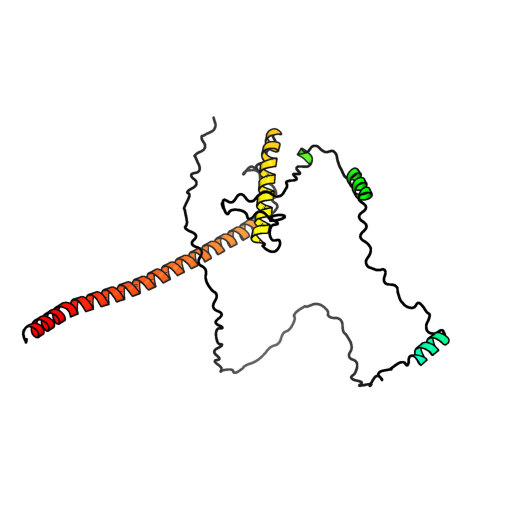A 1
ATOM 1712 C C . ALA A 1 221 ? 16.063 -6.098 -26.537 1.00 97.19 221 ALA A C 1
ATOM 1714 O O . ALA A 1 221 ? 16.602 -6.457 -27.588 1.00 97.19 221 ALA A O 1
ATOM 1715 N N . LYS A 1 222 ? 14.813 -6.473 -26.226 1.00 97.12 222 LYS A N 1
ATOM 1716 C CA . LYS A 1 222 ? 13.954 -7.257 -27.136 1.00 97.12 222 LYS A CA 1
ATOM 1717 C C . LYS A 1 222 ? 13.688 -6.501 -28.443 1.00 97.12 222 LYS A C 1
ATOM 1719 O O . LYS A 1 222 ? 13.834 -7.091 -29.514 1.00 97.12 222 LYS A O 1
ATOM 1724 N N . GLN A 1 223 ? 13.383 -5.204 -28.370 1.00 96.69 223 GLN A N 1
ATOM 1725 C CA . GLN A 1 223 ? 13.172 -4.351 -29.546 1.00 96.69 223 GLN A CA 1
ATOM 1726 C C . GLN A 1 223 ? 14.438 -4.248 -30.410 1.00 96.69 223 GLN A C 1
ATOM 1728 O O . GLN A 1 223 ? 14.384 -4.487 -31.616 1.00 96.69 223 GLN A O 1
ATOM 1733 N N . LEU A 1 224 ? 15.602 -4.001 -29.802 1.00 96.75 224 LEU A N 1
ATOM 1734 C CA . LEU A 1 224 ? 16.889 -3.950 -30.507 1.00 96.75 224 LEU A CA 1
ATOM 1735 C C . LEU A 1 224 ? 17.226 -5.279 -31.200 1.00 96.75 224 LEU A C 1
ATOM 1737 O O . LEU A 1 224 ? 17.705 -5.286 -32.335 1.00 96.75 224 LEU A O 1
ATOM 1741 N N . ARG A 1 225 ? 16.949 -6.421 -30.555 1.00 96.81 225 ARG A N 1
ATOM 1742 C CA . ARG A 1 225 ? 17.123 -7.749 -31.170 1.00 96.81 225 ARG A CA 1
ATOM 1743 C C . ARG A 1 225 ? 16.193 -7.941 -32.371 1.00 96.81 225 ARG A C 1
ATOM 1745 O O . ARG A 1 225 ? 16.639 -8.451 -33.400 1.00 96.81 225 ARG A O 1
ATOM 1752 N N . ALA A 1 226 ? 14.935 -7.511 -32.268 1.00 96.56 226 ALA A N 1
ATOM 1753 C CA . ALA A 1 226 ? 13.973 -7.580 -33.368 1.00 96.56 226 ALA A CA 1
ATOM 1754 C C . ALA A 1 226 ? 14.405 -6.710 -34.561 1.00 96.56 226 ALA A C 1
ATOM 1756 O O . ALA A 1 226 ? 14.431 -7.199 -35.691 1.00 96.56 226 ALA A O 1
ATOM 1757 N N . LEU A 1 227 ? 14.842 -5.473 -34.302 1.00 95.81 227 LEU A N 1
ATOM 1758 C CA . LEU A 1 227 ? 15.357 -4.554 -35.322 1.00 95.81 227 LEU A CA 1
ATOM 1759 C C . LEU A 1 227 ? 16.592 -5.121 -36.031 1.00 95.81 227 LEU A C 1
ATOM 1761 O O . LEU A 1 227 ? 16.648 -5.123 -37.258 1.00 95.81 227 LEU A O 1
ATOM 1765 N N . ARG A 1 228 ? 17.553 -5.686 -35.286 1.00 96.06 228 ARG A N 1
ATOM 1766 C CA . ARG A 1 228 ? 18.736 -6.345 -35.871 1.00 96.06 228 ARG A CA 1
ATOM 1767 C C . ARG A 1 228 ? 18.355 -7.539 -36.750 1.00 96.06 228 ARG A C 1
ATOM 1769 O O . ARG A 1 228 ? 18.924 -7.712 -37.826 1.00 96.06 228 ARG A O 1
ATOM 1776 N N . LYS A 1 229 ? 17.388 -8.359 -36.319 1.00 97.31 229 LYS A N 1
ATOM 1777 C CA . LYS A 1 229 ? 16.894 -9.504 -37.103 1.00 97.31 229 LYS A CA 1
ATOM 1778 C C . LYS A 1 229 ? 16.214 -9.043 -38.393 1.00 97.31 229 LYS A C 1
ATOM 1780 O O . LYS A 1 229 ? 16.463 -9.630 -39.443 1.00 97.31 229 LYS A O 1
ATOM 1785 N N . TYR A 1 230 ? 15.393 -7.996 -38.323 1.00 95.88 230 TYR A N 1
ATOM 1786 C CA . TYR A 1 230 ? 14.739 -7.413 -39.493 1.00 95.88 230 TYR A CA 1
ATOM 1787 C C . TYR A 1 230 ? 15.754 -6.796 -40.462 1.00 95.88 230 TYR A C 1
ATOM 1789 O O . TYR A 1 230 ? 15.729 -7.115 -41.645 1.00 95.88 230 TYR A O 1
ATOM 1797 N N . GLY A 1 231 ? 16.719 -6.020 -39.960 1.00 96.88 231 GLY A N 1
ATOM 1798 C CA . GLY A 1 231 ? 17.780 -5.429 -40.779 1.00 96.88 231 GLY A CA 1
ATOM 1799 C C . GLY A 1 231 ? 18.569 -6.471 -41.579 1.00 96.88 231 GLY A C 1
ATOM 1800 O O . GLY A 1 231 ? 18.786 -6.284 -42.774 1.00 96.88 231 GLY A O 1
ATOM 1801 N N . LYS A 1 232 ? 18.916 -7.615 -40.967 1.00 96.75 232 LYS A N 1
ATOM 1802 C CA . LYS A 1 232 ? 19.569 -8.729 -41.681 1.00 96.75 232 LYS A CA 1
ATOM 1803 C C . LYS A 1 232 ? 18.688 -9.309 -42.794 1.00 96.75 232 LYS A C 1
ATOM 1805 O O . LYS A 1 232 ? 19.183 -9.518 -43.897 1.00 96.75 232 LYS A O 1
ATOM 1810 N N . LYS A 1 233 ? 17.393 -9.531 -42.533 1.00 95.44 233 LYS A N 1
ATOM 1811 C CA . LYS A 1 233 ? 16.444 -10.024 -43.550 1.00 95.44 233 LYS A CA 1
ATOM 1812 C C . LYS A 1 233 ? 16.334 -9.063 -44.730 1.00 95.44 233 LYS A C 1
ATOM 1814 O O . LYS A 1 233 ? 16.480 -9.485 -45.873 1.00 95.44 233 LYS A O 1
ATOM 1819 N N . VAL A 1 234 ? 16.177 -7.771 -44.449 1.00 96.25 234 VAL A N 1
ATOM 1820 C CA . VAL A 1 234 ? 16.104 -6.730 -45.480 1.00 96.25 234 VAL A CA 1
ATOM 1821 C C . VAL A 1 234 ? 17.372 -6.722 -46.331 1.00 96.25 234 VAL A C 1
ATOM 1823 O O . VAL A 1 234 ? 17.281 -6.719 -47.554 1.00 96.25 234 VAL A O 1
ATOM 1826 N N . GLN A 1 235 ? 18.558 -6.798 -45.718 1.00 93.75 235 GLN A N 1
ATOM 1827 C CA . GLN A 1 235 ? 19.817 -6.876 -46.468 1.00 93.75 235 GLN A CA 1
ATOM 1828 C C . GLN A 1 235 ? 19.864 -8.102 -47.392 1.00 93.75 235 GLN A C 1
ATOM 1830 O O . GLN A 1 235 ? 20.224 -7.970 -48.564 1.00 93.75 235 GLN A O 1
ATOM 1835 N N . THR A 1 236 ? 19.453 -9.280 -46.907 1.00 94.50 236 THR A N 1
ATOM 1836 C CA . THR A 1 236 ? 19.408 -10.498 -47.733 1.00 94.50 236 THR A CA 1
ATOM 1837 C C . THR A 1 236 ? 18.388 -10.406 -48.869 1.00 94.50 236 THR A C 1
ATOM 1839 O O . THR A 1 236 ? 18.709 -10.771 -49.998 1.00 94.50 236 THR A O 1
ATOM 1842 N N . GLU A 1 237 ? 17.196 -9.863 -48.615 1.00 94.38 237 GLU A N 1
ATOM 1843 C CA . GLU A 1 237 ? 16.149 -9.680 -49.627 1.00 94.38 237 GLU A CA 1
ATOM 1844 C C . GLU A 1 237 ? 16.573 -8.682 -50.707 1.00 94.38 237 GLU A C 1
ATOM 1846 O O . GLU A 1 237 ? 16.381 -8.932 -51.897 1.00 94.38 237 GLU A O 1
ATOM 1851 N N . VAL A 1 238 ? 17.203 -7.570 -50.316 1.00 95.38 238 VAL A N 1
ATOM 1852 C CA . VAL A 1 238 ? 17.741 -6.576 -51.255 1.00 95.38 238 VAL A CA 1
ATOM 1853 C C . VAL A 1 238 ? 18.829 -7.197 -52.130 1.00 95.38 238 VAL A C 1
ATOM 1855 O O . VAL A 1 238 ? 18.828 -6.993 -53.345 1.00 95.38 238 VAL A O 1
ATOM 1858 N N . LEU A 1 239 ? 19.736 -7.991 -51.551 1.00 94.12 239 LEU A N 1
ATOM 1859 C CA . LEU A 1 239 ? 20.782 -8.669 -52.316 1.00 94.12 239 LEU A CA 1
ATOM 1860 C C . LEU A 1 239 ? 20.190 -9.688 -53.303 1.00 94.12 239 LEU A C 1
ATOM 1862 O O . LEU A 1 239 ? 20.588 -9.712 -54.469 1.00 94.12 239 LEU A O 1
ATOM 1866 N N . GLN A 1 240 ? 19.212 -10.487 -52.869 1.00 93.75 240 GLN A N 1
ATOM 1867 C CA . GLN A 1 240 ? 18.511 -11.444 -53.729 1.00 93.75 240 GLN A CA 1
ATOM 1868 C C . GLN A 1 240 ? 17.760 -10.745 -54.869 1.00 93.75 240 GLN A C 1
ATOM 1870 O O . GLN A 1 240 ? 17.897 -11.163 -56.019 1.00 93.75 240 GLN A O 1
ATOM 1875 N N . LYS A 1 241 ? 17.035 -9.652 -54.589 1.00 93.50 241 LYS A N 1
ATOM 1876 C CA . LYS A 1 241 ? 16.358 -8.840 -55.615 1.00 93.50 241 LYS A CA 1
ATOM 1877 C C . LYS A 1 241 ? 17.347 -8.308 -56.651 1.00 93.50 241 LYS A C 1
ATOM 1879 O O . LYS A 1 241 ? 17.149 -8.535 -57.841 1.00 93.50 241 LYS A O 1
ATOM 1884 N N . ARG A 1 242 ? 18.471 -7.727 -56.216 1.00 92.75 242 ARG A N 1
ATOM 1885 C CA . ARG A 1 242 ? 19.533 -7.250 -57.123 1.00 92.75 242 ARG A CA 1
ATOM 1886 C C . ARG A 1 242 ? 20.113 -8.372 -57.989 1.00 92.75 242 ARG A C 1
ATOM 1888 O O . ARG A 1 242 ? 20.357 -8.177 -59.177 1.00 92.75 242 ARG A O 1
ATOM 1895 N N . GLN A 1 243 ? 20.342 -9.560 -57.425 1.00 91.69 243 GLN A N 1
ATOM 1896 C CA . GLN A 1 243 ? 20.824 -10.708 -58.201 1.00 91.69 243 GLN A CA 1
ATOM 1897 C C . GLN A 1 243 ? 19.781 -11.209 -59.211 1.00 91.69 243 GLN A C 1
ATOM 1899 O O . GLN A 1 243 ? 20.141 -11.562 -60.335 1.00 91.69 243 GLN A O 1
ATOM 1904 N N . GLN A 1 244 ? 18.499 -11.238 -58.841 1.00 90.75 244 GLN A N 1
ATOM 1905 C CA . GLN A 1 244 ? 17.410 -11.607 -59.749 1.00 90.75 244 GLN A CA 1
ATOM 1906 C C . GLN A 1 244 ? 17.268 -10.599 -60.893 1.00 90.75 244 GLN A C 1
ATOM 1908 O O . GLN A 1 244 ? 17.141 -11.010 -62.046 1.00 90.75 244 GLN A O 1
ATOM 1913 N N . GLU A 1 245 ? 17.358 -9.301 -60.601 1.00 89.06 245 GLU A N 1
ATOM 1914 C CA . GLU A 1 245 ? 17.360 -8.235 -61.607 1.00 89.06 245 GLU A CA 1
ATOM 1915 C C . GLU A 1 245 ? 18.535 -8.366 -62.576 1.00 89.06 245 GLU A C 1
ATOM 1917 O O . GLU A 1 245 ? 18.320 -8.296 -63.782 1.00 89.06 245 GLU A O 1
ATOM 1922 N N . LYS A 1 246 ? 19.748 -8.667 -62.092 1.00 89.50 246 LYS A N 1
ATOM 1923 C CA . LYS A 1 246 ? 20.910 -8.936 -62.961 1.00 89.50 246 LYS A CA 1
ATOM 1924 C C . LYS A 1 246 ? 20.737 -10.190 -63.829 1.00 89.50 246 LYS A C 1
ATOM 1926 O O . LYS A 1 246 ? 21.162 -10.203 -64.980 1.00 89.50 246 LYS A O 1
ATOM 1931 N N . LYS A 1 247 ? 20.109 -11.251 -63.308 1.00 87.62 247 LYS A N 1
ATOM 1932 C CA . LYS A 1 247 ? 19.877 -12.512 -64.047 1.00 87.62 247 LYS A CA 1
ATOM 1933 C C . LYS A 1 247 ? 18.701 -12.430 -65.034 1.00 87.62 247 LYS A C 1
ATOM 1935 O O . LYS A 1 247 ? 18.684 -13.177 -66.012 1.00 87.62 247 LYS A O 1
ATOM 1940 N N . ARG A 1 248 ? 17.722 -11.546 -64.807 1.00 84.12 248 ARG A N 1
ATOM 1941 C CA . ARG A 1 248 ? 16.536 -11.352 -65.665 1.00 84.12 248 ARG A CA 1
ATOM 1942 C C . ARG A 1 248 ? 16.854 -11.059 -67.142 1.00 84.12 248 ARG A C 1
ATOM 1944 O O . ARG A 1 248 ? 16.281 -11.757 -67.978 1.00 84.12 248 ARG A O 1
ATOM 1951 N N . PRO A 1 249 ? 17.726 -10.098 -67.508 1.00 83.12 249 PRO A N 1
ATOM 1952 C CA . PRO A 1 249 ? 18.020 -9.811 -68.911 1.00 83.12 249 PRO A CA 1
ATOM 1953 C C . PRO A 1 249 ? 18.698 -10.995 -69.610 1.00 83.12 249 PRO A C 1
ATOM 1955 O O . PRO A 1 249 ? 18.271 -11.356 -70.701 1.00 83.12 249 PRO A O 1
ATOM 1958 N N . GLY A 1 250 ? 19.658 -11.666 -68.958 1.00 79.88 250 GLY A N 1
ATOM 1959 C CA . GLY A 1 250 ? 20.330 -12.852 -69.510 1.00 79.88 250 GLY A CA 1
ATOM 1960 C C . GLY A 1 250 ? 19.404 -14.059 -69.715 1.00 79.88 250 GLY A C 1
ATOM 1961 O O . GLY A 1 250 ? 19.580 -14.831 -70.655 1.00 79.88 250 GLY A O 1
ATOM 1962 N N . LYS A 1 251 ? 18.382 -14.224 -68.864 1.00 80.25 251 LYS A N 1
ATOM 1963 C CA . LYS A 1 251 ? 17.330 -15.232 -69.075 1.00 80.25 251 LYS A CA 1
ATOM 1964 C C . LYS A 1 251 ? 16.409 -14.855 -70.234 1.00 80.25 251 LYS A C 1
ATOM 1966 O O . LYS A 1 251 ? 16.181 -15.691 -71.098 1.00 80.25 251 LYS A O 1
ATOM 1971 N N . ARG A 1 252 ? 15.955 -13.597 -70.301 1.00 79.94 252 ARG A N 1
ATOM 1972 C CA . ARG A 1 252 ? 15.112 -13.100 -71.404 1.00 79.94 252 ARG A CA 1
ATOM 1973 C C . ARG A 1 252 ? 15.798 -13.231 -72.765 1.00 79.94 252 ARG A C 1
ATOM 1975 O O . ARG A 1 252 ? 15.138 -13.576 -73.737 1.00 79.94 252 ARG A O 1
ATOM 1982 N N . THR A 1 253 ? 17.101 -12.960 -72.860 1.00 80.19 253 THR A N 1
ATOM 1983 C CA . THR A 1 253 ? 17.848 -13.131 -74.117 1.00 80.19 253 THR A CA 1
ATOM 1984 C C . THR A 1 253 ? 17.995 -14.602 -74.500 1.00 80.19 253 THR A C 1
ATOM 1986 O O . THR A 1 253 ? 17.732 -14.941 -75.650 1.00 80.19 253 THR A O 1
ATOM 1989 N N . ARG A 1 254 ? 18.329 -15.491 -73.552 1.00 80.19 254 ARG A N 1
ATOM 1990 C CA . ARG A 1 254 ? 18.370 -16.948 -73.794 1.00 80.19 254 ARG A CA 1
ATOM 1991 C C . ARG A 1 254 ? 17.015 -17.518 -74.226 1.00 80.19 254 ARG A C 1
ATOM 1993 O O . ARG A 1 254 ? 16.964 -18.347 -75.125 1.00 80.19 254 ARG A O 1
ATOM 2000 N N . GLU A 1 255 ? 15.929 -17.062 -73.615 1.00 81.44 255 GLU A N 1
ATOM 2001 C CA . GLU A 1 255 ? 14.563 -17.484 -73.943 1.00 81.44 255 GLU A CA 1
ATOM 2002 C C . GLU A 1 255 ? 14.137 -17.005 -75.338 1.00 81.44 255 GLU A C 1
ATOM 2004 O O . GLU A 1 255 ? 13.637 -17.796 -76.134 1.00 81.44 255 GLU A O 1
ATOM 2009 N N . LYS A 1 256 ? 14.457 -15.752 -75.700 1.00 78.00 256 LYS A N 1
ATOM 2010 C CA . LYS A 1 256 ? 14.282 -15.247 -77.073 1.00 78.00 256 LYS A CA 1
ATOM 2011 C C . LYS A 1 256 ? 15.089 -16.037 -78.106 1.00 78.00 256 LYS A C 1
ATOM 2013 O O . LYS A 1 256 ? 14.596 -16.240 -79.207 1.00 78.00 256 LYS A O 1
ATOM 2018 N N . MET A 1 257 ? 16.312 -16.464 -77.781 1.00 75.88 257 MET A N 1
ATOM 2019 C CA . MET A 1 257 ? 17.117 -17.296 -78.685 1.00 75.88 257 MET A CA 1
ATOM 2020 C C . MET A 1 257 ? 16.492 -18.681 -78.883 1.00 75.88 257 MET A C 1
ATOM 2022 O O . MET A 1 257 ? 16.383 -19.129 -80.020 1.00 75.88 257 MET A O 1
ATOM 2026 N N . LYS A 1 258 ? 16.017 -19.318 -77.805 1.00 80.56 258 LYS A N 1
ATOM 2027 C CA . LYS A 1 258 ? 15.388 -20.647 -77.849 1.00 80.56 258 LYS A CA 1
ATOM 2028 C C . LYS A 1 258 ? 14.081 -20.661 -78.652 1.00 80.56 258 LYS A C 1
ATOM 2030 O O . LYS A 1 258 ? 13.870 -21.560 -79.453 1.00 80.56 258 LYS A O 1
ATOM 2035 N N . ASN A 1 259 ? 13.246 -19.632 -78.503 1.00 74.31 259 ASN A N 1
ATOM 2036 C CA . ASN A 1 259 ? 11.991 -19.508 -79.257 1.00 74.31 259 ASN A CA 1
ATOM 2037 C C . ASN A 1 259 ? 12.196 -19.136 -80.736 1.00 74.31 259 ASN A C 1
ATOM 2039 O O . ASN A 1 259 ? 11.234 -19.114 -81.488 1.00 74.31 259 ASN A O 1
ATOM 2043 N N . ARG A 1 260 ? 13.428 -18.813 -81.151 1.00 69.44 260 ARG A N 1
ATOM 2044 C CA . ARG A 1 260 ? 13.788 -18.526 -82.548 1.00 69.44 260 ARG A CA 1
ATOM 2045 C C . ARG A 1 260 ? 14.370 -19.746 -83.273 1.00 69.44 260 ARG A C 1
ATOM 2047 O O . ARG A 1 260 ? 14.748 -19.624 -84.431 1.00 69.44 260 ARG A O 1
ATOM 2054 N N . THR A 1 261 ? 14.533 -20.869 -82.568 1.00 57.88 261 THR A N 1
ATOM 2055 C CA 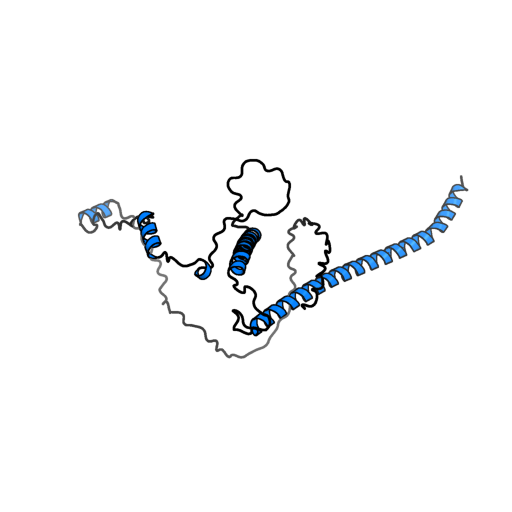. THR A 1 261 ? 15.123 -22.122 -83.083 1.00 57.88 261 THR A CA 1
ATOM 2056 C C . THR A 1 261 ? 14.087 -23.234 -83.315 1.00 57.88 261 THR A C 1
ATOM 2058 O O . THR A 1 261 ? 14.469 -24.365 -83.600 1.00 57.88 261 THR A O 1
ATOM 2061 N N . HIS A 1 262 ? 12.797 -22.908 -83.215 1.00 53.75 262 HIS A N 1
ATOM 2062 C CA . HIS A 1 262 ? 11.645 -23.713 -83.628 1.00 53.75 262 HIS A CA 1
ATOM 2063 C C . HIS A 1 262 ? 10.817 -22.893 -84.614 1.00 53.75 262 HIS A C 1
ATOM 2065 O O . HIS A 1 262 ? 10.190 -23.521 -85.491 1.00 53.75 262 HIS A O 1
#

Organism: Nomascus leucogenys (NCBI:txid61853)

Foldseek 3Di:
DDDDDDDDDPPDDPDDDDDDDDDDDDDDDDDDDDDDDDDDDDDDDDDDDDDDDDDDDDDDDPDPDPPPPCPCDVVNVVVCVVVVVDDPPPDDPPPPDDDDDDPPVVVVVVCVVPDDDDDCVVVLDDDDDFDDDPDDDPDDDPPDDDDPDQDPPPPVSVVVRVVVVVVVSCVVSVVVCVVVVHDDDDDPPDDDDDPDDPVVVVVVVVVVVVVVVVVVVVVVVVVVVVVVVVVVVVVVVVVVVVVCVVVVVVVVVVVVVVVVVD

pLDDT: mean 71.64, std 25.03, range [27.22, 98.25]

InterPro domains:
  IPR008610 Eukaryotic rRNA processing [PF05890] (101-255)
  IPR008610 Eukaryotic rRNA processing [PTHR13028] (63-253)

Radius of gyration: 41.06 Å; chains: 1; bounding box: 79×102×12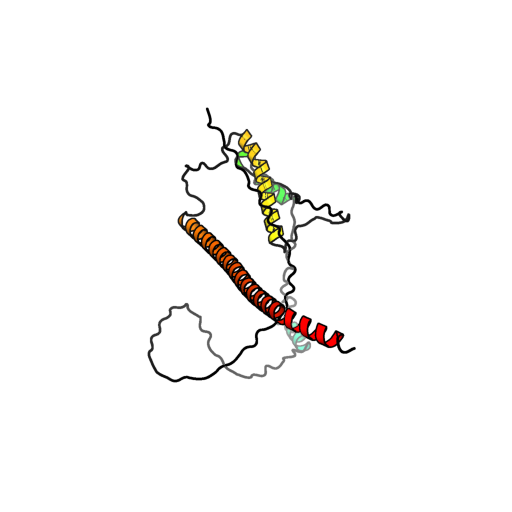4 Å

Secondary structure (DSSP, 8-state):
-PPPPPP--------------------PPP------------------------PPPPP--------------HHHHHHHHHTTSS-TT-----PPSPP----HHHHHHHHHHH-----HHHH------PPP-------PPPS--S-----TT-HHHHHHHHHHHHHHHHHHHHHHHHHTT---SPPTT-----SS-HHHHHHHHHHHHHHHHHHHHHHHHHHHHHHHHHHHHHHHHHHHHHHHHHHHHHHHHHHHHHTT--